Protein 8Z2M (pdb70)

Nearest PDB structures (foldseek):
  8z2m-assembly1_A-2  TM=1.003E+00  e=7.728E-50  Pseudomonas phage PaMx11
  5v7s-assembly1_C  TM=2.706E-01  e=3.318E+00  Influenza A virus (A/Wilson-Smith/1933(H1N1))
  7eiv-assembly1_C  TM=1.629E-01  e=1.489E+00  Escherichia coli K-12

Secondary structure (DSSP, 8-state):
-PPPPHHHHHHHHHHHTTTSHHHHHHHHH---HHHHHHHHHHHHHH--HHHHHHHHTS-HHHHHHHHHHHHH--SPPTTSS-----GGGTT--HHHHHHHHHHHHHHHTT-TTHHHHHHHBTBEEHHHHHHHHHTSTT--HHHHHHHHHHHHHTT---EE--HHHHHTSHHHHHHHHHHHHH-TTSPPPB-TTSPBPPS-GGG--HHHHHHHHHHHHHHHTTSBPTTTT-SB--HHHHHHHHHHHHHHHTT---TTHHHHHHHHHHHHHHTT-HHHHHHHHHS----

Sequence (287 aa):
YEKLSIEEFGAHLLGTVDLDPIYLALRRMELPEAQLNRWLLAYWCLYNGGEASYLSEFEGREFFEMLNHAAENVREAPIGGRWPRGAERRHWRGAQATSSVEYLIDRYDDRPEDMAAYCAGQGGTFLEVTKRVQEHRLFGPWIGFKVADMVDRVLGKPVSFDNAAVFMFKDPYKAACIQYEVNPNIPDHVLADGSVAPRNRELVTPETVHHVAQHLIEHFKGFQAPPLGDRPVNIQEVETILCKWKSHQNGHYPLFKDIVEIREAALPWAKVSKTAQAFFEAMPEVT

Solvent-accessible surface area: 12922 Å² total; per-residue (Å²): 112,142,101,25,56,1,28,104,0,0,38,39,0,12,65,36,22,0,6,15,1,8,6,12,0,6,95,131,28,152,30,91,133,40,25,26,8,18,0,0,0,0,9,0,0,0,38,15,6,0,0,0,0,29,0,0,66,49,116,17,132,93,0,0,95,28,0,54,44,0,0,42,24,129,150,120,4,46,55,34,41,177,7,44,45,18,91,106,5,57,102,0,156,32,78,106,0,34,49,0,0,107,59,0,46,131,82,21,71,78,122,0,28,45,0,0,41,81,0,1,22,153,6,29,59,15,139,85,0,8,120,42,0,70,49,3,126,42,6,26,58,162,8,0,22,33,0,0,9,0,0,14,12,8,38,48,64,103,7,72,25,88,22,62,10,0,14,113,19,126,62,4,55,95,0,0,5,2,2,0,54,66,8,122,91,1,74,86,31,93,48,119,91,58,53,75,6,65,87,58,77,151,106,12,57,68,104,0,0,64,40,0,0,106,47,0,27,137,77,0,84,80,74,98,0,10,13,110,31,95,49,59,0,35,7,7,5,0,26,17,0,0,22,27,12,32,34,0,47,79,37,119,12,56,68,26,64,35,0,69,93,28,54,125,47,1,98,63,0,14,188,56,9,169,4,0,74,38,0,38,127,11,2,11,111,76,157

B-factor: mean 29.21, std 7.78, range [14.66, 63.75]

Radius of gyration: 19.62 Å; Cα contacts (8 Å, |Δi|>4): 449; chains: 1; bounding box: 48×40×54 Å

Foldseek 3Di:
DDQDDLLVLLVLCFVLVLLPLLQQLLVVLPDPLQLSLQLVVLCLQAVANLLSLFLSPQFFVRSLVVQLCLQAQPDADPLGHTNHGDPVNPVSHDPQVNVLSVQQCVVQPGRSSVLLCQLLPQAEELVSNLVSQVVGRPRDLVSSLVSSLCSCSRVPRDYDDDPVSLCVDPQLVLLLLQCQLPPPVQDFDQDPVSDTQYNHSVRDDVVSSVSSQVVVLVSQQVFQGDDVRPHGDHSSSVSSSSNLSVCSVVVRHDRSRSLVVSLVSLVSSLVVHVSSVSSNVSGRDDD

InterPro domains:
  IPR040741 Amino acid:DNA transferase [PF18724] (25-255)

Organism: Pseudomonas phage PaMx11 (NCBI:txid1175657)

Structure (mmCIF, N/CA/C/O backbone):
data_8Z2M
#
_entry.id   8Z2M
#
_cell.length_a   77.126
_cell.length_b   77.126
_cell.length_c   86.385
_cell.angle_alpha   90.000
_cell.angle_beta   90.000
_cell.angle_gamma   120.000
#
_symmetry.space_group_name_H-M   'P 64'
#
loop_
_entity.id
_entity.type
_entity.pdbx_description
1 polymer Glycinyltransferase
2 non-polymer 'SULFATE ION'
3 water water
#
loop_
_atom_site.group_PDB
_atom_site.id
_atom_site.type_symbol
_atom_site.label_atom_id
_atom_site.label_alt_id
_atom_site.label_comp_id
_atom_site.label_asym_id
_atom_site.label_entity_id
_atom_site.label_seq_id
_atom_site.pdbx_PDB_ins_code
_atom_site.Cartn_x
_atom_site.Cartn_y
_atom_site.Cartn_z
_atom_site.occupancy
_atom_site.B_iso_or_equiv
_atom_site.auth_seq_id
_atom_site.auth_comp_id
_atom_site.auth_asym_id
_atom_site.auth_atom_id
_atom_site.pdbx_PDB_model_num
ATOM 1 N N . TYR A 1 5 ? 3.63648 -3.09849 6.35804 1.000 35.88697 5 TYR A N 1
ATOM 2 C CA . TYR A 1 5 ? 2.88639 -2.62638 7.51861 1.000 31.11937 5 TYR A CA 1
ATOM 3 C C . TYR A 1 5 ? 3.45556 -3.23661 8.80838 1.000 32.26822 5 TYR A C 1
ATOM 4 O O . TYR A 1 5 ? 4.10606 -4.27766 8.78132 1.000 30.49075 5 TYR A O 1
ATOM 13 N N . GLU A 1 6 ? 3.21122 -2.56775 9.93240 1.000 31.89626 6 GLU A N 1
ATOM 14 C CA . GLU A 1 6 ? 3.69461 -3.03986 11.22544 1.000 34.27462 6 GLU A CA 1
ATOM 15 C C . GLU A 1 6 ? 2.91939 -4.28097 11.66183 1.000 30.74479 6 GLU A C 1
ATOM 16 O O . GLU A 1 6 ? 1.68529 -4.30465 11.61448 1.000 27.81269 6 GLU A O 1
ATOM 22 N N . LYS A 1 7 ? 3.64165 -5.30745 12.09762 1.000 32.48627 7 LYS A N 1
ATOM 23 C CA . LYS A 1 7 ? 3.01092 -6.52538 12.59163 1.000 33.56752 7 LYS A CA 1
ATOM 24 C C . LYS A 1 7 ? 2.63293 -6.33502 14.05702 1.000 31.32432 7 LYS A C 1
ATOM 25 O O . LYS A 1 7 ? 3.49837 -6.04487 14.89086 1.000 33.05030 7 LYS A O 1
ATOM 31 N N . LEU A 1 8 ? 1.35194 -6.51430 14.36800 1.000 27.04682 8 LEU A N 1
ATOM 32 C CA . LEU A 1 8 ? 0.81664 -6.31949 15.70755 1.000 26.09152 8 LEU A CA 1
ATOM 33 C C . LEU A 1 8 ? 0.74167 -7.63933 16.46857 1.000 24.54153 8 LEU A C 1
ATOM 34 O O . LEU A 1 8 ? 0.63468 -8.72038 15.88234 1.000 24.46242 8 LEU A O 1
ATOM 39 N N . SER A 1 9 ? 0.76290 -7.53452 17.79555 1.000 25.28578 9 SER A N 1
ATOM 40 C CA . SER A 1 9 ? 0.43549 -8.68420 18.62570 1.000 24.61437 9 SER A CA 1
ATOM 41 C C . SER A 1 9 ? -0.98434 -9.14765 18.32513 1.000 22.42743 9 SER A C 1
ATOM 42 O O . SER A 1 9 ? -1.81564 -8.39381 17.80841 1.000 23.49026 9 SER A O 1
ATOM 45 N N . ILE A 1 10 ? -1.26919 -10.40051 18.68067 1.000 22.55018 10 ILE A N 1
ATOM 46 C CA . ILE A 1 10 ? -2.61294 -10.92119 18.47792 1.000 16.84119 10 ILE A CA 1
ATOM 47 C C . ILE A 1 10 ? -3.60745 -10.18257 19.36195 1.000 21.39547 10 ILE A C 1
ATOM 48 O O . ILE A 1 10 ? -4.76414 -9.96645 18.96361 1.000 17.73749 10 ILE A O 1
ATOM 53 N N . GLU A 1 11 ? -3.16360 -9.73074 20.54255 1.000 20.52915 11 GLU A N 1
ATOM 54 C CA . GLU A 1 11 ? -4.03097 -8.96618 21.43019 1.000 21.99453 11 GLU A CA 1
ATOM 55 C C . GLU A 1 11 ? -4.44722 -7.64672 20.78957 1.000 26.84927 11 GLU A C 1
ATOM 56 O O . GLU A 1 11 ? -5.62312 -7.26257 20.83666 1.000 28.72589 11 GLU A O 1
ATOM 62 N N . GLU A 1 12 ? -3.49383 -6.92935 20.19506 1.000 24.86207 12 GLU A N 1
ATOM 63 C CA . GLU A 1 12 ? -3.82313 -5.64510 19.58738 1.000 25.57569 12 GLU A CA 1
ATOM 64 C C . GLU A 1 12 ? -4.56080 -5.85045 18.25902 1.000 23.68911 12 GLU A C 1
ATOM 65 O O . GLU A 1 12 ? -5.49637 -5.10805 17.93311 1.000 24.12284 12 GLU A O 1
ATOM 71 N N . PHE A 1 13 ? -4.15553 -6.86423 17.49182 1.000 20.59739 13 PHE A N 1
ATOM 72 C CA . PHE A 1 13 ? -4.80405 -7.16888 16.22284 1.000 20.03746 13 PHE A CA 1
ATOM 73 C C . PHE A 1 13 ? -6.23834 -7.63261 16.44545 1.000 22.25037 13 PHE A C 1
ATOM 74 O O . PHE A 1 13 ? -7.16348 -7.16621 15.77099 1.000 21.45795 13 PHE A O 1
ATOM 82 N N . GLY A 1 14 ? -6.43834 -8.53398 17.40908 1.000 20.70891 14 GLY A N 1
ATOM 83 C CA . GLY A 1 14 ? -7.78113 -8.96866 17.75226 1.000 19.65165 14 GLY A CA 1
ATOM 84 C C . GLY A 1 14 ? -8.66227 -7.82571 18.22836 1.000 21.95726 14 GLY A C 1
ATOM 85 O O . GLY A 1 14 ? -9.84126 -7.74824 17.86799 1.000 21.28345 14 GLY A O 1
ATOM 86 N N . ALA A 1 15 ? -8.09926 -6.90326 19.01931 1.000 21.96547 15 ALA A N 1
ATOM 87 C CA . ALA A 1 15 ? -8.90240 -5.79722 19.51877 1.000 23.22364 15 ALA A CA 1
ATOM 88 C C . ALA A 1 15 ? -9.33500 -4.89511 18.36808 1.000 24.78492 15 ALA A C 1
ATOM 89 O O . ALA A 1 15 ? -10.44510 -4.34715 18.37359 1.000 23.47141 15 ALA A O 1
ATOM 91 N N . HIS A 1 16 ? -8.48838 -4.77683 17.34333 1.000 25.81803 16 HIS A N 1
ATOM 92 C CA . HIS A 1 16 ? -8.86077 -4.00762 16.16204 1.000 25.54656 16 HIS A CA 1
ATOM 93 C C . HIS A 1 16 ? -9.94883 -4.71488 15.35238 1.000 25.78917 16 HIS A C 1
ATOM 94 O O . HIS A 1 16 ? -10.94333 -4.09149 14.96450 1.000 25.39031 16 HIS A O 1
ATOM 101 N N . LEU A 1 17 ? -9.77358 -6.01293 15.06842 1.000 22.76307 17 LEU A N 1
ATOM 102 C CA . LEU A 1 17 ? -10.83357 -6.75523 14.38580 1.000 23.39629 17 LEU A CA 1
ATOM 103 C C . LEU A 1 17 ? -12.17157 -6.59021 15.09635 1.000 25.01544 17 LEU A C 1
ATOM 104 O O . LEU A 1 17 ? -13.20578 -6.37137 14.44901 1.000 24.44735 17 LEU A O 1
ATOM 109 N N . LEU A 1 18 ? -12.16969 -6.68401 16.43242 1.000 22.13366 18 LEU A N 1
ATOM 110 C CA . LEU A 1 18 ? -13.42658 -6.68643 17.16596 1.000 22.66661 18 LEU A CA 1
ATOM 111 C C . LEU A 1 18 ? -14.05801 -5.30253 17.17666 1.000 23.42823 18 LEU A C 1
ATOM 112 O O . LEU A 1 18 ? -15.26847 -5.17380 16.97282 1.000 28.15909 18 LEU A O 1
ATOM 117 N N . GLY A 1 19 ? -13.25766 -4.25632 17.39901 1.000 24.69734 19 GLY A N 1
ATOM 118 C CA . GLY A 1 19 ? -13.81654 -2.91943 17.52715 1.000 26.35379 19 GLY A CA 1
ATOM 119 C C . GLY A 1 19 ? -14.30072 -2.32738 16.21665 1.000 29.72679 19 GLY A C 1
ATOM 120 O O . GLY A 1 19 ? -15.24836 -1.53235 16.20308 1.000 28.88082 19 GLY A O 1
ATOM 121 N N . THR A 1 20 ? -13.65520 -2.67904 15.10463 1.000 25.99534 20 THR A N 1
ATOM 122 C CA . THR A 1 20 ? -14.06771 -2.17858 13.79999 1.000 24.49075 20 THR A CA 1
ATOM 123 C C . THR A 1 20 ? -15.05619 -3.10367 13.11257 1.000 28.99683 20 THR A C 1
ATOM 124 O O . THR A 1 20 ? -15.61880 -2.72837 12.07177 1.000 27.87147 20 THR A O 1
ATOM 128 N N . VAL A 1 21 ? -15.27176 -4.29148 13.67907 1.000 24.48368 21 VAL A N 1
ATOM 129 C CA . VAL A 1 21 ? -16.07987 -5.34935 13.09565 1.000 22.99400 21 VAL A CA 1
ATOM 130 C C . VAL A 1 21 ? -15.45131 -5.75997 11.76246 1.000 25.17001 21 VAL A C 1
ATOM 131 O O . VAL A 1 21 ? -16.11115 -6.34982 10.90288 1.000 25.03723 21 VAL A O 1
ATOM 135 N N . ASP A 1 22 ? -14.14617 -5.50497 11.59460 1.000 22.52320 22 ASP A N 1
ATOM 136 C CA . ASP A 1 22 ? -13.41527 -6.16122 10.50971 1.000 19.78896 22 ASP A CA 1
ATOM 137 C C . ASP A 1 22 ? -13.33440 -7.67249 10.69888 1.000 21.23861 22 ASP A C 1
ATOM 138 O O . ASP A 1 22 ? -12.96663 -8.38883 9.75800 1.000 20.41093 22 ASP A O 1
ATOM 143 N N . LEU A 1 23 ? -13.67845 -8.16729 11.88651 1.000 19.29412 23 LEU A N 1
ATOM 144 C CA . LEU A 1 23 ? -13.61599 -9.59784 12.17128 1.000 21.53952 23 LEU A CA 1
ATOM 145 C C . LEU A 1 23 ? -14.45757 -10.39978 11.18740 1.000 22.20448 23 LEU A C 1
ATOM 146 O O . LEU A 1 23 ? -14.00965 -11.42202 10.65493 1.000 21.73561 23 LEU A O 1
ATOM 151 N N . ASP A 1 24 ? -15.69695 -9.96909 10.96203 1.000 22.92281 24 ASP A N 1
ATOM 152 C CA . ASP A 1 24 ? -16.61705 -10.62138 10.03299 1.000 21.92043 24 ASP A CA 1
ATOM 153 C C . ASP A 1 24 ? -17.66594 -9.59144 9.65092 1.000 21.60236 24 ASP A C 1
ATOM 154 O O . ASP A 1 24 ? -18.81321 -9.65838 10.10877 1.000 22.10914 24 ASP A O 1
ATOM 159 N N . PRO A 1 25 ? -17.29064 -8.61007 8.83143 1.000 24.05584 25 PRO A N 1
ATOM 160 C CA . PRO A 1 25 ? -18.19264 -7.47580 8.56857 1.000 20.94374 25 PRO A CA 1
ATOM 161 C C . PRO A 1 25 ? -19.48374 -7.87047 7.87193 1.000 22.91824 25 PRO A C 1
ATOM 162 O O . PRO A 1 25 ? -20.50844 -7.19764 8.06074 1.000 22.74998 25 PRO A O 1
ATOM 166 N N . ILE A 1 26 ? -19.46642 -8.93988 7.07100 1.000 20.33444 26 ILE A N 1
ATOM 167 C CA . ILE A 1 26 ? -20.68207 -9.40228 6.39905 1.000 24.80038 26 ILE A CA 1
ATOM 168 C C . ILE A 1 26 ? -21.80493 -9.63774 7.40274 1.000 22.80291 26 ILE A C 1
ATOM 169 O O . ILE A 1 26 ? -22.97470 -9.36546 7.11785 1.000 22.67434 26 ILE A O 1
ATOM 174 N N . TYR A 1 27 ? -21.47702 -10.17249 8.58586 1.000 20.63890 27 TYR A N 1
ATOM 175 C CA . TYR A 1 27 ? -22.53862 -10.49900 9.53819 1.000 21.05254 27 TYR A CA 1
ATOM 176 C C . TYR A 1 27 ? -23.24593 -9.23285 10.00583 1.000 24.88182 27 TYR A C 1
ATOM 177 O O . TYR A 1 27 ? -24.46825 -9.22824 10.21279 1.000 21.95942 27 TYR A O 1
ATOM 186 N N . LEU A 1 28 ? -22.49360 -8.14638 10.19033 1.000 21.83359 28 LEU A N 1
ATOM 187 C CA . LEU A 1 28 ? -23.13101 -6.90118 10.60413 1.000 23.38804 28 LEU A CA 1
ATOM 188 C C . LEU A 1 28 ? -23.92699 -6.30498 9.45285 1.000 24.24644 28 LEU A C 1
ATOM 189 O O . LEU A 1 28 ? -25.03755 -5.80705 9.65290 1.000 22.33811 28 LEU A O 1
ATOM 194 N N . ALA A 1 29 ? -23.38269 -6.38000 8.23489 1.000 22.83501 29 ALA A N 1
ATOM 195 C CA . ALA A 1 29 ? -24.11094 -5.92229 7.05780 1.000 23.03283 29 ALA A CA 1
ATOM 196 C C . ALA A 1 29 ? -25.47850 -6.59832 6.95817 1.000 23.71441 29 ALA A C 1
ATOM 197 O O . ALA A 1 29 ? -26.50616 -5.92931 6.80114 1.000 24.05089 29 ALA A O 1
ATOM 199 N N . LEU A 1 30 ? -25.50830 -7.92919 7.07805 1.000 20.83445 30 LEU A N 1
ATOM 200 C CA . LEU A 1 30 ? -26.76881 -8.65182 6.95477 1.000 24.67767 30 LEU A CA 1
ATOM 201 C C . LEU A 1 30 ? -27.73190 -8.29098 8.07886 1.000 28.15495 30 LEU A C 1
ATOM 202 O O . LEU A 1 30 ? -28.92827 -8.08881 7.83305 1.000 27.64343 30 LEU A O 1
ATOM 207 N N . ARG A 1 31 ? -27.23723 -8.21539 9.32346 1.000 25.85365 31 ARG A N 1
ATOM 208 C CA . ARG A 1 31 ? -28.11050 -7.80872 10.42118 1.000 29.70951 31 ARG A CA 1
ATOM 209 C C . ARG A 1 31 ? -28.71419 -6.43817 10.14889 1.000 30.77269 31 ARG A C 1
ATOM 210 O O . ARG A 1 31 ? -29.89738 -6.21028 10.42790 1.000 30.92054 31 ARG A O 1
ATOM 218 N N . ARG A 1 32 ? -27.92259 -5.51543 9.58362 1.000 24.65753 32 ARG A N 1
ATOM 219 C CA . ARG A 1 32 ? -28.44184 -4.17440 9.32399 1.000 27.33548 32 ARG A CA 1
ATOM 220 C C . ARG A 1 32 ? -29.50671 -4.19009 8.24202 1.000 27.29448 32 ARG A C 1
ATOM 221 O O . ARG A 1 32 ? -30.46365 -3.41393 8.30973 1.000 29.35030 32 ARG A O 1
ATOM 229 N N . MET A 1 33 ? -29.36523 -5.07133 7.25026 1.000 26.79893 33 MET A N 1
ATOM 230 C CA . MET A 1 33 ? -30.28853 -5.06000 6.12491 1.000 30.51329 33 MET A CA 1
ATOM 231 C C . MET A 1 33 ? -31.68893 -5.49225 6.53585 1.000 32.22663 33 MET A C 1
ATOM 232 O O . MET A 1 33 ? -32.67031 -5.04512 5.93234 1.000 34.46897 33 MET A O 1
ATOM 237 N N . GLU A 1 34 ? -31.80588 -6.33606 7.56153 1.000 31.38023 34 GLU A N 1
ATOM 238 C CA . GLU A 1 34 ? -33.09610 -6.86746 7.99137 1.000 28.96971 34 GLU A CA 1
ATOM 239 C C . GLU A 1 34 ? -33.89499 -7.38122 6.79234 1.000 29.67900 34 GLU A C 1
ATOM 240 O O . GLU A 1 34 ? -34.99620 -6.93096 6.50589 1.000 30.53713 34 GLU A O 1
ATOM 246 N N . LEU A 1 35 ? -33.30323 -8.31269 6.06309 1.000 28.69667 35 LEU A N 1
ATOM 247 C CA . LEU A 1 35 ? -33.98649 -8.85356 4.90408 1.000 31.89700 35 LEU A CA 1
ATOM 248 C C . LEU A 1 35 ? -35.17864 -9.71404 5.34173 1.000 30.25440 35 LEU A C 1
ATOM 249 O O . LEU A 1 35 ? -35.16613 -10.30042 6.42313 1.000 32.63000 35 LEU A O 1
ATOM 254 N N . PRO A 1 36 ? -36.23004 -9.79576 4.52818 1.000 30.80627 36 PRO A N 1
ATOM 255 C CA . PRO A 1 36 ? -37.29369 -10.76523 4.82104 1.000 34.16273 36 PRO A CA 1
ATOM 256 C C . PRO A 1 36 ? -36.74406 -12.18942 4.81027 1.000 31.77833 36 PRO A C 1
ATOM 257 O O . PRO A 1 36 ? -35.79444 -12.50459 4.09044 1.000 27.85745 36 PRO A O 1
ATOM 261 N N . GLU A 1 37 ? -37.38550 -13.06176 5.59998 1.000 30.69896 37 GLU A N 1
ATOM 262 C CA . GLU A 1 37 ? -36.83151 -14.38957 5.87123 1.000 32.16213 37 GLU A CA 1
ATOM 263 C C . GLU A 1 37 ? -36.48358 -15.15292 4.59374 1.000 31.59228 37 GLU A C 1
ATOM 264 O O . GLU A 1 37 ? -35.36523 -15.66103 4.45128 1.000 31.68748 37 GLU A O 1
ATOM 270 N N . ALA A 1 38 ? -37.42708 -15.25333 3.65212 1.000 31.27782 38 ALA A N 1
ATOM 271 C CA . ALA A 1 38 ? -37.16142 -16.03371 2.44550 1.000 30.03572 38 ALA A CA 1
ATOM 272 C C . ALA A 1 38 ? -36.01058 -15.44196 1.64062 1.000 31.13615 38 ALA A C 1
ATOM 273 O O . ALA A 1 38 ? -35.14220 -16.18167 1.14948 1.000 31.64873 38 ALA A O 1
ATOM 275 N N . GLN A 1 39 ? -35.97347 -14.11266 1.49241 1.000 27.88978 39 GLN A N 1
ATOM 276 C CA . GLN A 1 39 ? -34.86844 -13.51443 0.74042 1.000 27.50557 39 GLN A CA 1
ATOM 277 C C . GLN A 1 39 ? -33.53833 -13.70259 1.46198 1.000 26.15157 39 GLN A C 1
ATOM 278 O O . GLN A 1 39 ? -32.50377 -13.94693 0.82563 1.000 25.52069 39 GLN A O 1
ATOM 284 N N . LEU A 1 40 ? -33.53957 -13.55830 2.78782 1.000 28.99049 40 LEU A N 1
ATOM 285 C CA . LEU A 1 40 ? -32.31645 -13.79165 3.55131 1.000 28.52747 40 LEU A CA 1
ATOM 286 C C . LEU A 1 40 ? -31.80011 -15.21036 3.32855 1.000 26.45483 40 LEU A C 1
ATOM 287 O O . LEU A 1 40 ? -30.60358 -15.41535 3.10178 1.000 26.28927 40 LEU A O 1
ATOM 292 N N . ASN A 1 41 ? -32.69794 -16.20074 3.36847 1.000 29.68386 41 ASN A N 1
ATOM 293 C CA . ASN A 1 41 ? -32.29838 -17.58684 3.12764 1.000 29.45773 41 ASN A CA 1
ATOM 294 C C . ASN A 1 41 ? -31.74710 -17.78075 1.71301 1.000 28.03080 41 ASN A C 1
ATOM 295 O O . ASN A 1 41 ? -30.76935 -18.51380 1.51753 1.000 25.52465 41 ASN A O 1
ATOM 300 N N . ARG A 1 42 ? -32.33803 -17.11144 0.71501 1.000 25.54103 42 ARG A N 1
ATOM 301 C CA . ARG A 1 42 ? -31.78500 -17.17904 -0.63844 1.000 27.30714 42 ARG A CA 1
ATOM 302 C C . ARG A 1 42 ? -30.42881 -16.47634 -0.72151 1.000 24.78533 42 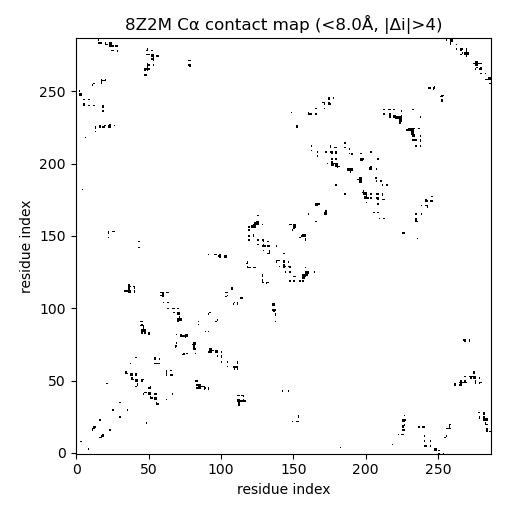ARG A C 1
ATOM 303 O O . ARG A 1 42 ? -29.50596 -16.97087 -1.38497 1.000 26.16861 42 ARG A O 1
ATOM 311 N N . TRP A 1 43 ? -30.29380 -15.31919 -0.06945 1.000 24.80064 43 TRP A N 1
ATOM 312 C CA . TRP A 1 43 ? -29.00658 -14.62822 -0.02376 1.000 23.06260 43 TRP A CA 1
ATOM 313 C C . TRP A 1 43 ? -27.92486 -15.55460 0.51724 1.000 25.28377 43 TRP A C 1
ATOM 314 O O . TRP A 1 43 ? -26.86372 -15.72865 -0.09827 1.000 21.90832 43 TRP A O 1
ATOM 325 N N . LEU A 1 44 ? -28.20481 -16.18103 1.66238 1.000 21.04497 44 LEU A N 1
ATOM 326 C CA . LEU A 1 44 ? -27.25183 -17.06317 2.32471 1.000 21.27000 44 LEU A CA 1
ATOM 327 C C . LEU A 1 44 ? -26.86881 -18.26217 1.44334 1.000 22.24049 44 LEU A C 1
ATOM 328 O O . LEU A 1 44 ? -25.68751 -18.60557 1.32584 1.000 20.05217 44 LEU A O 1
ATOM 333 N N . LEU A 1 45 ? -27.84954 -18.90563 0.80440 1.000 23.66629 45 LEU A N 1
ATOM 334 C CA . LEU A 1 45 ? -27.52999 -20.00438 -0.10697 1.000 22.55735 45 LEU A CA 1
ATOM 335 C C . LEU A 1 45 ? -26.60152 -19.53775 -1.22594 1.000 23.44985 45 LEU A C 1
ATOM 336 O O . LEU A 1 45 ? -25.55717 -20.15526 -1.48258 1.000 21.56112 45 LEU A O 1
ATOM 341 N N . ALA A 1 46 ? -26.95966 -18.43666 -1.89455 1.000 23.28949 46 ALA A N 1
ATOM 342 C CA . ALA A 1 46 ? -26.08426 -17.87293 -2.92181 1.000 24.54726 46 ALA A CA 1
ATOM 343 C C . ALA A 1 46 ? -24.69789 -17.57093 -2.36383 1.000 23.39543 46 ALA A C 1
ATOM 344 O O . ALA A 1 46 ? -23.68450 -17.86507 -3.00636 1.000 21.63054 46 ALA A O 1
ATOM 346 N N . TYR A 1 47 ? -24.63273 -16.99318 -1.16212 1.000 22.76920 47 TYR A N 1
ATOM 347 C CA . TYR A 1 47 ? -23.33882 -16.62790 -0.59465 1.000 20.53371 47 TYR A CA 1
ATOM 348 C C . TYR A 1 47 ? -22.53148 -17.86264 -0.23397 1.000 22.65752 47 TYR A C 1
ATOM 349 O O . TYR A 1 47 ? -21.31613 -17.90383 -0.44879 1.000 21.23258 47 TYR A O 1
ATOM 358 N N . TRP A 1 48 ? -23.19398 -18.88941 0.29761 1.000 21.21893 48 TRP A N 1
ATOM 359 C CA . TRP A 1 48 ? -22.50057 -20.12932 0.58309 1.000 21.64236 48 TRP A CA 1
ATOM 360 C C . TRP A 1 48 ? -22.02705 -20.83482 -0.68053 1.000 22.11835 48 TRP A C 1
ATOM 361 O O . TRP A 1 48 ? -21.09746 -21.64153 -0.59836 1.000 22.77674 48 TRP A O 1
ATOM 372 N N . CYS A 1 49 ? -22.63553 -20.56953 -1.84718 1.000 22.02089 49 CYS A N 1
ATOM 373 C CA . CYS A 1 49 ? -22.09954 -21.16796 -3.07250 1.000 24.08714 49 CYS A CA 1
ATOM 374 C C . CYS A 1 49 ? -20.89576 -20.39429 -3.60395 1.000 22.97027 49 CYS A C 1
ATOM 375 O O . CYS A 1 49 ? -19.87003 -20.98741 -3.95739 1.000 22.26108 49 CYS A O 1
ATOM 378 N N . LEU A 1 50 ? -21.02907 -19.07592 -3.71573 1.000 21.23380 50 LEU A N 1
ATOM 379 C CA . LEU A 1 50 ? -20.07447 -18.25381 -4.44455 1.000 22.73021 50 LEU A CA 1
ATOM 380 C C . LEU A 1 50 ? -19.19123 -17.39970 -3.55353 1.000 20.58298 50 LEU A C 1
ATOM 381 O O . LEU A 1 50 ? -18.14303 -16.93658 -4.01763 1.000 21.54679 50 LEU A O 1
ATOM 386 N N . TYR A 1 51 ? -19.59530 -17.15950 -2.30986 1.000 20.44216 51 TYR A N 1
ATOM 387 C CA . TYR A 1 51 ? -18.77502 -16.42111 -1.35247 1.000 20.92827 51 TYR A CA 1
ATOM 388 C C . TYR A 1 51 ? -18.44189 -15.01349 -1.87083 1.000 21.13518 51 TYR A C 1
ATOM 389 O O . TYR A 1 51 ? -17.30869 -14.53964 -1.79549 1.000 20.09462 51 TYR A O 1
ATOM 398 N N . ASN A 1 52 ? -19.45781 -14.34177 -2.39760 1.000 18.48115 52 ASN A N 1
ATOM 399 C CA . ASN A 1 52 ? -19.34606 -12.95673 -2.84555 1.000 20.97200 52 ASN A CA 1
ATOM 400 C C . ASN A 1 52 ? -20.66286 -12.28276 -2.47783 1.000 22.13956 52 ASN A C 1
ATOM 401 O O . ASN A 1 52 ? -21.71486 -12.64759 -3.01807 1.000 21.12898 52 ASN A O 1
ATOM 406 N N . GLY A 1 53 ? -20.60353 -11.30323 -1.56580 1.000 19.97984 53 GLY A N 1
ATOM 407 C CA . GLY A 1 53 ? -21.82302 -10.77093 -0.97181 1.000 21.58027 53 GLY A CA 1
ATOM 408 C C . GLY A 1 53 ? -22.64751 -9.89185 -1.90592 1.000 21.12234 53 GLY A C 1
ATOM 409 O O . GLY A 1 53 ? -23.87968 -9.88803 -1.83818 1.000 22.95066 53 GLY A O 1
ATOM 410 N N . GLY A 1 54 ? -21.98950 -9.09516 -2.74854 1.000 21.78820 54 GLY A N 1
ATOM 411 C CA . GLY A 1 54 ? -22.73551 -8.31914 -3.73118 1.000 21.52854 54 GLY A CA 1
ATOM 412 C C . GLY A 1 54 ? -23.39873 -9.21079 -4.76264 1.000 23.31558 54 GLY A C 1
ATOM 413 O O . GLY A 1 54 ? -24.53495 -8.96059 -5.18107 1.000 22.05901 54 GLY A O 1
ATOM 414 N N . GLU A 1 55 ? -22.69808 -10.26705 -5.18308 1.000 22.28429 55 GLU A N 1
ATOM 415 C CA . GLU A 1 55 ? -23.28744 -11.24880 -6.08725 1.000 24.30487 55 GLU A CA 1
ATOM 416 C C . GLU A 1 55 ? -24.45563 -11.95971 -5.42016 1.000 24.48112 55 GLU A C 1
ATOM 417 O O . GLU A 1 55 ? -25.52563 -12.12470 -6.02163 1.000 22.56769 55 GLU A O 1
ATOM 423 N N . ALA A 1 56 ? -24.26558 -12.38940 -4.16489 1.000 23.06992 56 ALA A N 1
ATOM 424 C CA . ALA A 1 56 ? -25.36043 -12.99648 -3.41873 1.00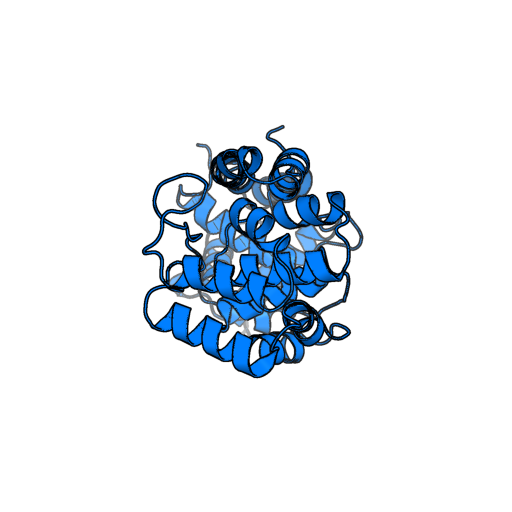0 22.28940 56 ALA A CA 1
ATOM 425 C C . ALA A 1 56 ? -26.56384 -12.06113 -3.34243 1.000 24.25483 56 ALA A C 1
ATOM 426 O O . ALA A 1 56 ? -27.71441 -12.50065 -3.47180 1.000 25.40144 56 ALA A O 1
ATOM 428 N N . SER A 1 57 ? -26.32063 -10.76691 -3.13365 1.000 24.90293 57 SER A N 1
ATOM 429 C CA . SER A 1 57 ? -27.42626 -9.81678 -3.03609 1.000 25.90266 57 SER A CA 1
ATOM 430 C C . SER A 1 57 ? -28.24993 -9.80028 -4.32033 1.000 27.65684 57 SER A C 1
ATOM 431 O O . SER A 1 57 ? -29.47983 -9.96294 -4.28847 1.000 28.4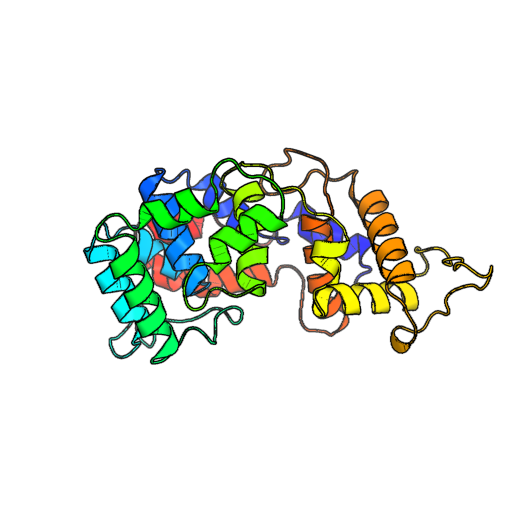2096 57 SER A O 1
ATOM 434 N N . TYR A 1 58 ? -27.57886 -9.61077 -5.46391 1.000 28.96294 58 TYR A N 1
ATOM 435 C CA . TYR A 1 58 ? -28.24234 -9.67507 -6.76503 1.000 29.42716 58 TYR A CA 1
ATOM 436 C C . TYR A 1 58 ? -29.06437 -10.95372 -6.90097 1.000 30.01385 58 TYR A C 1
ATOM 437 O O . TYR A 1 58 ? -30.25222 -10.90911 -7.23894 1.000 30.96478 58 TYR A O 1
ATOM 446 N N . LEU A 1 59 ? -28.45115 -12.10700 -6.61858 1.000 25.61526 59 LEU A N 1
ATOM 447 C CA . LEU A 1 59 ? -29.16114 -13.37085 -6.79795 1.000 27.36632 59 LEU A CA 1
ATOM 448 C C . LEU A 1 59 ? -30.33861 -13.50839 -5.83858 1.000 29.16041 59 LEU A C 1
ATOM 449 O O . LEU A 1 59 ? -31.35671 -14.10803 -6.20291 1.000 30.34068 59 LEU A O 1
ATOM 454 N N . SER A 1 60 ? -30.24449 -12.92978 -4.63284 1.000 27.55184 60 SER A N 1
ATOM 455 C CA . SER A 1 60 ? -31.27721 -13.13331 -3.61951 1.000 26.72338 60 SER A CA 1
ATOM 456 C C . SER A 1 60 ? -32.65021 -12.59521 -4.02372 1.000 28.19197 60 SER A C 1
ATOM 457 O O . SER A 1 60 ? -33.65536 -13.02069 -3.44595 1.000 30.66432 60 SER A O 1
ATOM 460 N N . GLU A 1 61 ? -32.72134 -11.66530 -4.97933 1.000 29.63846 61 GLU A N 1
ATOM 461 C CA . GLU A 1 61 ? -33.99405 -11.07479 -5.38712 1.000 30.56818 61 GLU A CA 1
ATOM 462 C C . GLU A 1 61 ? -34.77558 -11.93719 -6.37342 1.000 35.10922 61 GLU A C 1
ATOM 463 O O . GLU A 1 61 ? -35.97259 -11.69394 -6.57747 1.000 39.15574 61 GLU A O 1
ATOM 469 N N . PHE A 1 62 ? -34.13167 -12.90783 -7.01047 1.000 31.93007 62 PHE A N 1
ATOM 470 C CA . PHE A 1 62 ? -34.84501 -13.88466 -7.81191 1.000 33.32633 62 PHE A CA 1
ATOM 471 C C . PHE A 1 62 ? -35.50291 -14.91252 -6.89640 1.000 34.47325 62 PHE A C 1
ATOM 472 O O . PHE A 1 62 ? -34.97260 -15.25797 -5.83805 1.000 28.91279 62 PHE A O 1
ATOM 480 N N . GLU A 1 63 ? -36.67162 -15.39901 -7.30253 1.000 38.72625 63 GLU A N 1
ATOM 481 C CA . GLU A 1 63 ? -37.48953 -16.25546 -6.45215 1.000 37.86535 63 GLU A CA 1
ATOM 482 C C . GLU A 1 63 ? -37.78616 -17.58702 -7.12837 1.000 39.28708 63 GLU A C 1
ATOM 483 O O . GLU A 1 63 ? -37.83129 -17.68399 -8.35773 1.000 41.37393 63 GLU A O 1
ATOM 489 N N . GLY A 1 64 ? -37.98547 -18.61669 -6.30385 1.000 39.21596 64 GLY A N 1
ATOM 490 C CA . GLY A 1 64 ? -38.50024 -19.88208 -6.80368 1.000 37.44308 64 GLY A CA 1
ATOM 491 C C . GLY A 1 64 ? -37.51207 -20.58232 -7.71473 1.000 41.03251 64 GLY A C 1
ATOM 492 O O . GLY A 1 64 ? -36.29734 -20.56778 -7.48622 1.000 37.95047 64 GLY A O 1
ATOM 493 N N . ARG A 1 65 ? -38.04627 -21.22315 -8.76030 1.000 37.40363 65 ARG A N 1
ATOM 494 C CA . ARG A 1 65 ? -37.19552 -21.86276 -9.76054 1.000 41.67361 65 ARG A CA 1
ATOM 495 C C . ARG A 1 65 ? -36.33216 -20.83961 -10.48567 1.000 38.46819 65 ARG A C 1
ATOM 496 O O . ARG A 1 65 ? -35.24449 -21.17268 -10.97160 1.000 37.99539 65 ARG A O 1
ATOM 504 N N . GLU A 1 66 ? -36.79775 -19.59389 -10.56411 1.000 35.77051 66 GLU A N 1
ATOM 505 C CA . GLU A 1 66 ? -36.00571 -18.55342 -11.20282 1.000 38.51664 66 GLU A CA 1
ATOM 506 C C . GLU A 1 66 ? -34.70859 -18.29962 -10.44275 1.000 37.28325 66 GLU A C 1
ATOM 507 O O . GLU A 1 66 ? -33.66118 -18.05844 -11.05581 1.000 35.02205 66 GLU A O 1
ATOM 513 N N . PHE A 1 67 ? -34.75469 -18.34125 -9.10770 1.000 34.50440 67 PHE A N 1
ATOM 514 C CA . PHE A 1 67 ? -33.51429 -18.23995 -8.34712 1.000 34.10533 67 PHE A CA 1
ATOM 515 C C . PHE A 1 67 ? -32.52770 -19.30618 -8.79687 1.000 31.64756 67 PHE A C 1
ATOM 516 O O . PHE A 1 67 ? -31.34464 -19.02508 -9.02106 1.000 32.37616 67 PHE A O 1
ATOM 524 N N . PHE A 1 68 ? -33.00462 -20.54485 -8.93696 1.000 31.33638 68 PHE A N 1
ATOM 525 C CA . PHE A 1 68 ? -32.10881 -21.63957 -9.28880 1.000 34.34048 68 PHE A CA 1
ATOM 526 C C . PHE A 1 68 ? -31.62065 -21.53586 -10.73521 1.000 36.20761 68 PHE A C 1
ATOM 527 O O . PHE A 1 68 ? -30.49316 -21.95100 -11.02948 1.000 34.87558 68 PHE A O 1
ATOM 535 N N . GLU A 1 69 ? -32.43461 -20.98067 -11.64514 1.000 36.73218 69 GLU A N 1
ATOM 536 C CA . GLU A 1 69 ? -31.94600 -20.68594 -12.99407 1.000 37.29809 69 GLU A CA 1
ATOM 537 C C . GLU A 1 69 ? -30.77641 -19.69962 -12.95663 1.000 35.95538 69 GLU A C 1
ATOM 538 O O . GLU A 1 69 ? -29.73726 -19.92917 -13.58864 1.000 36.90639 69 GLU A O 1
ATOM 544 N N . MET A 1 70 ? -30.92744 -18.59056 -12.21831 1.000 33.43437 70 MET A N 1
ATOM 545 C CA . MET A 1 70 ? -29.86704 -17.58372 -12.16881 1.000 31.77355 70 MET A CA 1
ATOM 546 C C . MET A 1 70 ? -28.62156 -18.12588 -11.48011 1.000 32.60433 70 MET A C 1
ATOM 547 O O . MET A 1 70 ? -27.49830 -17.87822 -11.93248 1.000 31.37272 70 MET A O 1
ATOM 552 N N . LEU A 1 71 ? -28.79816 -18.84392 -10.36786 1.000 30.31140 71 LEU A N 1
ATOM 553 C CA . LEU A 1 71 ? -27.66231 -19.50409 -9.73329 1.000 30.61235 71 LEU A CA 1
ATOM 554 C C . LEU A 1 71 ? -26.96192 -20.44022 -10.71034 1.000 31.14991 71 LEU A C 1
ATOM 555 O O . LEU A 1 71 ? -25.72633 -20.54171 -10.71401 1.000 29.44979 71 LEU A O 1
ATOM 560 N N . ASN A 1 72 ? -27.74304 -21.11936 -11.55648 1.000 29.60018 72 ASN A N 1
ATOM 561 C CA . ASN A 1 72 ? -27.18019 -22.01142 -12.56010 1.000 33.39069 72 ASN A CA 1
ATOM 562 C C . ASN A 1 72 ? -26.36789 -21.24990 -13.60388 1.000 34.14980 72 ASN A C 1
ATOM 563 O O . ASN A 1 72 ? -25.36259 -21.77189 -14.10801 1.000 34.94298 72 ASN A O 1
ATOM 568 N N . HIS A 1 73 ? -26.79363 -20.02851 -13.96513 1.000 32.71553 73 HIS A N 1
ATOM 569 C CA . HIS A 1 73 ? -25.95784 -19.19964 -14.83262 1.000 34.80038 73 HIS A CA 1
ATOM 570 C C . HIS A 1 73 ? -24.58921 -18.96039 -14.19115 1.000 30.31971 73 HIS A C 1
ATOM 571 O O . HIS A 1 73 ? -23.55026 -19.07630 -14.85509 1.000 31.90469 73 HIS A O 1
ATOM 578 N N . ALA A 1 74 ? -24.57355 -18.64338 -12.89432 1.000 28.97321 74 ALA A N 1
ATOM 579 C CA . ALA A 1 74 ? -23.30977 -18.41451 -12.19413 1.000 28.32638 74 ALA A CA 1
ATOM 580 C C . ALA A 1 74 ? -22.47875 -19.69074 -12.13051 1.000 29.90406 74 ALA A C 1
ATOM 581 O O . ALA A 1 74 ? -21.25197 -19.65350 -12.30354 1.000 29.41508 74 ALA A O 1
ATOM 583 N N . ALA A 1 75 ? -23.13209 -20.82908 -11.88194 1.000 31.31763 75 ALA A N 1
ATOM 584 C CA . ALA A 1 75 ? -22.42240 -22.10362 -11.86758 1.000 33.46135 75 ALA A CA 1
ATOM 585 C C . AL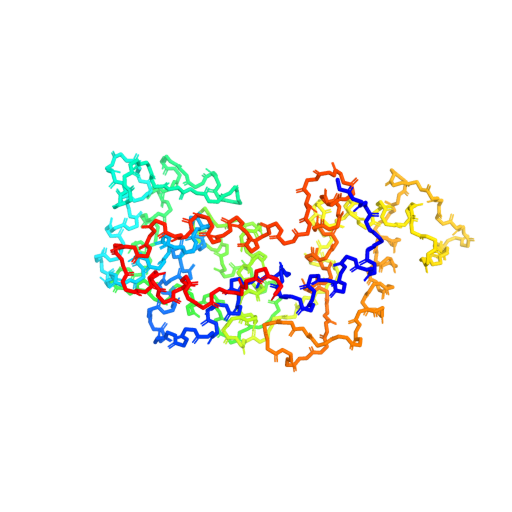A A 1 75 ? -21.72749 -22.35057 -13.19844 1.000 32.13597 75 ALA A C 1
ATOM 586 O O . ALA A 1 75 ? -20.51183 -22.56487 -13.24190 1.000 34.27204 75 ALA A O 1
ATOM 588 N N . GLU A 1 76 ? -22.48436 -22.29668 -14.30314 1.000 34.56163 76 GLU A N 1
ATOM 589 C CA . GLU A 1 76 ? -21.89682 -22.56673 -15.61316 1.000 34.95002 76 GLU A CA 1
ATOM 590 C C . GLU A 1 76 ? -20.83966 -21.52313 -15.97469 1.000 32.87476 76 GLU A C 1
ATOM 591 O O . GLU A 1 76 ? -19.80906 -21.85803 -16.56801 1.000 33.92961 76 GLU A O 1
ATOM 593 N N . ASN A 1 77 ? -21.08156 -20.25616 -15.63171 1.000 31.99255 77 ASN A N 1
ATOM 594 C CA . ASN A 1 77 ? -20.10609 -19.18323 -15.83703 1.000 32.30286 77 ASN A CA 1
ATOM 595 C C . ASN A 1 77 ? -19.71487 -19.03222 -17.30880 1.000 34.48802 77 ASN A C 1
ATOM 596 O O . ASN A 1 77 ? -18.55813 -18.76380 -17.64241 1.000 34.00401 77 ASN A O 1
ATOM 601 N N . VAL A 1 78 ? -20.67329 -19.21225 -18.20860 1.000 37.68760 78 VAL A N 1
ATOM 602 C CA . VAL A 1 78 ? -20.44960 -18.91031 -19.61447 1.000 38.17079 78 VAL A CA 1
ATOM 603 C C . VAL A 1 78 ? -21.11261 -17.59690 -20.00882 1.000 38.26353 78 VAL A C 1
ATOM 604 O O . VAL A 1 78 ? -20.55433 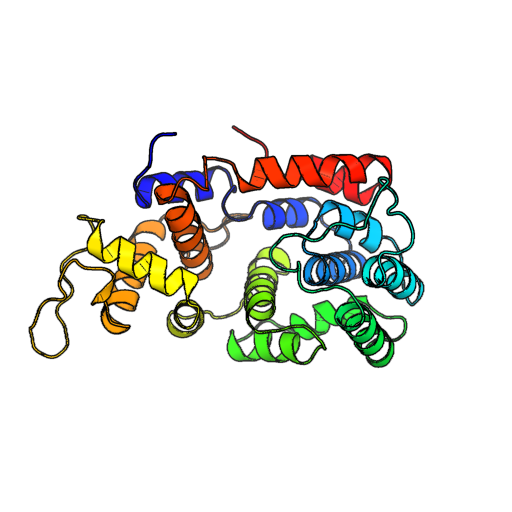-16.82300 -20.78416 1.000 41.40009 78 VAL A O 1
ATOM 608 N N . ARG A 1 79 ? -22.28945 -17.32248 -19.46565 1.000 39.31848 79 ARG A N 1
ATOM 609 C CA . ARG A 1 79 ? -22.95080 -16.05722 -19.71360 1.000 37.79671 79 ARG A CA 1
ATOM 610 C C . ARG A 1 79 ? -22.31936 -14.97126 -18.86195 1.000 38.92290 79 ARG A C 1
ATOM 611 O O . ARG A 1 79 ? -21.74038 -15.23671 -17.80066 1.000 35.46711 79 ARG A O 1
ATOM 619 N N . GLU A 1 80 ? -22.42245 -13.73780 -19.34038 1.000 34.80504 80 GLU A N 1
ATOM 620 C CA . GLU A 1 80 ? -21.78519 -12.63685 -18.63655 1.000 37.36198 80 GLU A CA 1
ATOM 621 C C . GLU A 1 80 ? -22.53906 -12.30916 -17.35114 1.000 32.68998 80 GLU A C 1
ATOM 622 O O . GLU A 1 80 ? -23.77148 -12.28351 -17.32138 1.000 32.32244 80 GLU A O 1
ATOM 628 N N . ALA A 1 81 ? -21.78654 -12.09470 -16.27012 1.000 33.83204 81 ALA A N 1
ATOM 629 C CA . ALA A 1 81 ? -22.37427 -11.56224 -15.05461 1.000 32.23721 81 ALA A CA 1
ATOM 630 C C . ALA A 1 81 ? -22.95618 -10.17101 -15.32700 1.000 35.57409 81 ALA A C 1
ATOM 631 O O . ALA A 1 81 ? -22.56484 -9.50100 -16.29067 1.000 33.53759 81 ALA A O 1
ATOM 633 N N . PRO A 1 82 ? -23.90452 -9.71452 -14.49953 1.000 35.18458 82 PRO A N 1
ATOM 634 C CA . PRO A 1 82 ? -24.50650 -8.39038 -14.74707 1.000 36.53114 82 PRO A CA 1
ATOM 635 C C . PRO A 1 82 ? -23.51737 -7.24881 -14.59292 1.000 35.84068 82 PRO A C 1
ATOM 636 O O . PRO A 1 82 ? -23.79423 -6.13550 -15.05351 1.000 35.30102 82 PRO A O 1
ATOM 640 N N . ILE A 1 83 ? -22.37680 -7.49020 -13.95742 1.000 34.51001 83 ILE A N 1
ATOM 641 C CA . ILE A 1 83 ? -21.36390 -6.46479 -13.74523 1.000 34.92496 83 ILE A CA 1
ATOM 642 C C . ILE A 1 83 ? -20.33096 -6.50366 -14.86596 1.000 37.85555 83 ILE A C 1
ATOM 643 O O . ILE A 1 83 ? -19.31752 -5.79837 -14.81142 1.000 36.64006 83 ILE A O 1
ATOM 648 N N . GLY A 1 84 ? -20.57384 -7.32466 -15.87910 1.000 35.92558 84 GLY A N 1
ATOM 649 C CA . GLY A 1 84 ? -19.56423 -7.56867 -16.90390 1.000 37.22479 84 GLY A CA 1
ATOM 650 C C . GLY A 1 84 ? -18.56842 -8.63144 -16.47946 1.000 36.10228 84 GLY A C 1
ATOM 651 O O . GLY A 1 84 ? -18.27487 -8.81365 -15.30296 1.000 32.37291 84 GLY A O 1
ATOM 652 N N . GLY A 1 85 ? -18.03838 -9.36338 -17.47012 1.000 34.92158 85 GLY A N 1
ATOM 653 C CA . GLY A 1 85 ? -17.07562 -10.40650 -17.15029 1.000 32.67430 85 GLY A CA 1
ATOM 654 C C . GLY A 1 85 ? -17.69851 -11.63225 -16.49506 1.000 33.77560 85 GLY A C 1
ATOM 655 O O . GLY A 1 85 ? -18.91102 -11.88295 -16.56033 1.000 34.18238 85 GLY A O 1
ATOM 656 N N . ARG A 1 86 ? -16.84678 -12.39959 -15.82320 1.000 35.54193 86 ARG A N 1
ATOM 657 C CA . ARG A 1 86 ? -17.29460 -13.67204 -15.27504 1.000 36.14077 86 ARG A CA 1
ATOM 658 C C . ARG A 1 86 ? -17.95434 -13.47838 -13.91162 1.000 31.80586 86 ARG A C 1
ATOM 659 O O . ARG A 1 86 ? -17.76498 -12.46326 -13.24206 1.000 31.78499 86 ARG A O 1
ATOM 667 N N . TRP A 1 87 ? -18.76167 -14.46044 -13.52602 1.000 29.00651 87 TRP A N 1
ATOM 668 C CA . TRP A 1 87 ? -19.38442 -14.52483 -12.20148 1.000 29.80769 87 TRP A CA 1
ATOM 669 C C . TRP A 1 87 ? -18.33408 -14.84852 -11.14116 1.000 30.09545 87 TRP A C 1
ATOM 670 O O . TRP A 1 87 ? -17.88100 -16.00079 -11.07302 1.000 31.34106 87 TRP A O 1
ATOM 681 N N . PRO A 1 88 ? -17.92814 -13.90277 -10.29868 1.000 25.51573 88 PRO A N 1
ATOM 682 C CA . PRO A 1 88 ? -16.76882 -14.14286 -9.42929 1.000 27.65702 88 PRO A CA 1
ATOM 683 C C . PRO A 1 88 ? -17.06081 -15.11294 -8.28739 1.000 25.88761 88 PRO A C 1
ATOM 684 O O . PRO A 1 88 ? -18.20138 -15.31218 -7.85607 1.000 24.19353 88 PRO A O 1
ATOM 688 N N . ARG A 1 89 ? -15.98580 -15.72879 -7.80220 1.000 23.37050 89 ARG A N 1
ATOM 689 C CA . ARG A 1 89 ? -15.99672 -16.52488 -6.58098 1.000 23.56283 89 ARG A CA 1
ATOM 690 C C . ARG A 1 89 ? -15.01101 -15.94211 -5.57180 1.000 22.41396 89 ARG A C 1
ATOM 691 O O . ARG A 1 89 ? -13.87655 -15.61544 -5.92326 1.000 23.09719 89 ARG A O 1
ATOM 699 N N . GLY A 1 90 ? -15.42434 -15.82531 -4.31685 1.000 19.49733 90 GLY A N 1
ATOM 700 C CA . GLY A 1 90 ? -14.44203 -15.64640 -3.25802 1.000 23.50708 90 GLY A CA 1
ATOM 701 C C . GLY A 1 90 ? -13.50163 -16.83842 -3.19421 1.000 25.17800 90 GLY A C 1
ATOM 702 O O . GLY A 1 90 ? -13.86327 -17.96243 -3.55200 1.000 24.22506 90 GLY A O 1
ATOM 703 N N . ALA A 1 91 ? -12.26895 -16.59603 -2.74614 1.000 22.91815 91 ALA A N 1
ATOM 704 C CA . ALA A 1 91 ? -11.27934 -17.67124 -2.75753 1.000 24.32838 91 ALA A CA 1
ATOM 705 C C . ALA A 1 91 ? -11.76854 -18.89994 -1.98683 1.000 24.03447 91 ALA A C 1
ATOM 706 O O . ALA A 1 91 ? -11.42219 -20.03055 -2.33938 1.000 24.00294 91 ALA A O 1
ATOM 708 N N . GLU A 1 92 ? -12.58998 -18.70342 -0.95460 1.000 22.95627 92 GLU A N 1
ATOM 709 C CA . GLU A 1 92 ? -13.07505 -19.83542 -0.16695 1.000 25.76656 92 GLU A CA 1
ATOM 710 C C . GLU A 1 92 ? -13.92966 -20.80128 -0.98196 1.000 25.20926 92 GLU A C 1
ATOM 711 O O . GLU A 1 92 ? -14.06544 -21.96680 -0.59629 1.000 28.25688 92 GLU A O 1
ATOM 717 N N . ARG A 1 93 ? -14.50784 -20.35531 -2.09744 1.000 23.99446 93 ARG A N 1
ATOM 718 C CA . ARG A 1 93 ? -15.32911 -21.23510 -2.91952 1.000 26.00748 93 ARG A CA 1
ATOM 719 C C . ARG A 1 93 ? -14.84800 -21.23936 -4.36627 1.000 25.41390 93 ARG A C 1
ATOM 720 O O . ARG A 1 93 ? -15.62692 -21.49717 -5.28106 1.000 25.17643 93 ARG A O 1
ATOM 728 N N . ARG A 1 94 ? -13.55552 -20.96884 -4.57757 1.000 26.38300 94 ARG A N 1
ATOM 729 C CA . ARG A 1 94 ? -12.97458 -21.02274 -5.91933 1.000 25.47219 94 ARG A CA 1
ATOM 730 C C . ARG A 1 94 ? -13.26175 -22.34737 -6.61415 1.000 29.71219 94 ARG A C 1
ATOM 731 O O . ARG A 1 94 ? -13.39533 -22.39283 -7.84386 1.000 26.90992 94 ARG A O 1
ATOM 733 N N . HIS A 1 95 ? -13.35693 -23.43303 -5.84865 1.000 26.71195 95 HIS A N 1
ATOM 734 C CA . HIS A 1 95 ? -13.59355 -24.75551 -6.41099 1.000 28.70193 95 HIS A CA 1
ATOM 735 C C . HIS A 1 95 ? -15.04883 -24.99546 -6.80524 1.000 28.01956 95 HIS A C 1
ATOM 736 O O . HIS A 1 95 ? -15.34349 -26.04972 -7.37209 1.000 29.49267 95 HIS A O 1
ATOM 743 N N . TRP A 1 96 ? -15.96077 -24.06419 -6.51522 1.000 27.00661 96 TRP A N 1
ATOM 744 C CA . TRP A 1 96 ? -17.35425 -24.15898 -6.96434 1.000 27.77963 96 TRP A CA 1
ATOM 745 C C . TRP A 1 96 ? -17.41760 -23.69197 -8.42035 1.000 30.54250 96 TRP A C 1
ATOM 746 O O . TRP A 1 96 ? -17.86588 -22.58729 -8.74349 1.000 26.67657 96 TRP A O 1
ATOM 757 N N . ARG A 1 97 ? -16.97823 -24.57123 -9.31886 1.000 30.15578 97 ARG A N 1
ATOM 758 C CA . ARG A 1 97 ? -16.85042 -24.22441 -10.72819 1.000 35.46765 97 ARG A CA 1
ATOM 759 C C . ARG A 1 97 ? -17.05156 -25.47093 -11.57616 1.000 36.58537 97 ARG A C 1
ATOM 760 O O . ARG A 1 97 ? -16.97229 -26.60098 -11.08650 1.000 34.47609 97 ARG A O 1
ATOM 768 N N . GLY A 1 98 ? -17.29752 -25.24869 -12.86433 1.000 34.67549 98 GLY A N 1
ATOM 769 C CA . GLY A 1 98 ? -17.40467 -26.33283 -13.82299 1.000 35.85585 98 GLY A CA 1
ATOM 770 C C . GLY A 1 98 ? -18.54222 -27.28421 -13.49671 1.000 37.36866 98 GLY A C 1
ATOM 771 O O . GLY A 1 98 ? -19.55405 -26.92085 -12.88056 1.000 36.03544 98 GLY A O 1
ATOM 772 N N . ALA A 1 99 ? -18.36630 -28.54092 -13.91000 1.000 43.09997 99 ALA A N 1
ATOM 773 C CA . ALA A 1 99 ? -19.43161 -29.52155 -13.73550 1.000 41.73042 99 ALA A CA 1
ATOM 774 C C . ALA A 1 99 ? -19.74900 -29.73748 -12.26227 1.000 44.99727 99 ALA A C 1
ATOM 775 O O . ALA A 1 99 ? -20.88482 -30.08100 -11.91370 1.000 47.73997 99 ALA A O 1
ATOM 777 N N . GLN A 1 100 ? -18.76872 -29.51994 -11.38570 1.000 40.22314 100 GLN A N 1
ATOM 778 C CA . GLN A 1 100 ? -19.01280 -29.62751 -9.95535 1.000 45.28885 100 GLN A CA 1
ATOM 779 C C . GLN A 1 100 ? -20.04973 -28.61052 -9.49254 1.000 45.45040 100 GLN A C 1
ATOM 780 O O . GLN A 1 100 ? -20.95049 -28.94102 -8.71050 1.000 43.00889 100 GLN A O 1
ATOM 786 N N . ALA A 1 101 ? -19.93886 -27.36736 -9.96633 1.000 38.11304 101 ALA A N 1
ATOM 787 C CA . ALA A 1 101 ? -20.90811 -26.34687 -9.58834 1.000 34.83749 101 ALA A CA 1
ATOM 788 C C . ALA A 1 101 ? -22.28508 -26.63625 -10.18316 1.000 35.55299 101 ALA A C 1
ATOM 789 O O . ALA A 1 101 ? -23.29991 -26.48745 -9.49441 1.000 32.62700 101 ALA A O 1
ATOM 791 N N . THR A 1 102 ? -22.35314 -27.05424 -11.45397 1.000 35.47724 102 THR A N 1
ATOM 792 C CA . THR A 1 102 ? -23.66662 -27.30038 -12.04745 1.000 35.46635 102 THR A CA 1
ATOM 793 C C . THR A 1 102 ? -24.33147 -28.52467 -11.42404 1.000 37.03532 102 THR A C 1
ATOM 794 O O . THR A 1 102 ? -25.55081 -28.53684 -11.22218 1.000 37.86183 102 THR A O 1
ATOM 798 N N . SER A 1 103 ? -23.55121 -29.56070 -11.10395 1.000 40.78824 103 SER A N 1
ATOM 799 C CA . SER A 1 103 ? -24.09537 -30.69133 -10.35391 1.000 41.46697 103 SER A CA 1
ATOM 800 C C . SER A 1 103 ? -24.57467 -30.26147 -8.96993 1.000 41.40747 103 SER A C 1
ATOM 801 O O . SER A 1 103 ? -25.54858 -30.81236 -8.44083 1.000 40.05352 103 SER A O 1
ATOM 804 N N . SER A 1 104 ? -23.87515 -29.30545 -8.35555 1.000 34.49918 104 SER A N 1
ATOM 805 C CA . SER A 1 104 ? -24.29912 -28.76506 -7.06846 1.000 34.83112 104 SER A CA 1
ATOM 806 C C . SER A 1 104 ? -25.66097 -28.09289 -7.18242 1.000 34.79880 104 SER A C 1
ATOM 807 O O . SER A 1 104 ? -26.53868 -28.29879 -6.33879 1.000 33.89249 104 SER A O 1
ATOM 810 N N . VAL A 1 105 ? -25.85844 -27.28571 -8.22976 1.000 35.09363 105 VAL A N 1
ATOM 811 C CA . VAL A 1 105 ? -27.15279 -26.63891 -8.42567 1.000 31.77477 105 VAL A CA 1
ATOM 812 C C . VAL A 1 105 ? -28.23001 -27.67679 -8.72008 1.000 33.39409 105 VAL A C 1
ATOM 813 O O . VAL A 1 105 ? -29.34914 -27.58140 -8.20186 1.000 33.72004 105 VAL A O 1
ATOM 817 N N . GLU A 1 106 ? -27.91194 -28.69332 -9.53702 1.000 36.58939 106 GLU A N 1
ATOM 818 C CA . GLU A 1 106 ? -28.91233 -29.71044 -9.87467 1.000 41.40654 106 GLU A CA 1
ATOM 819 C C . GLU A 1 106 ? -29.39465 -30.43471 -8.62505 1.000 39.53722 106 GLU A C 1
ATOM 820 O O . GLU A 1 106 ? -30.59456 -30.69173 -8.46785 1.000 39.48370 106 GLU A O 1
ATOM 826 N N . TYR A 1 107 ? -28.46105 -30.80118 -7.74043 1.000 36.72673 107 TYR A N 1
ATOM 827 C CA . TYR A 1 107 ? -28.83360 -31.37449 -6.44947 1.000 38.42865 107 TYR A CA 1
ATOM 828 C C . TYR A 1 107 ? -29.83160 -30.47943 -5.73151 1.000 39.21648 107 TYR A C 1
ATOM 829 O O . TYR A 1 107 ? -30.82713 -30.95910 -5.17860 1.000 37.82669 107 TYR A O 1
ATOM 838 N N . LEU A 1 108 ? -29.58004 -29.17077 -5.74014 1.000 33.90619 108 LEU A N 1
ATOM 839 C CA . LEU A 1 108 ? -30.44631 -28.24116 -5.02594 1.000 33.71410 108 LEU A CA 1
ATOM 840 C C . LEU A 1 108 ? -31.82548 -28.15305 -5.66301 1.000 35.29285 108 LEU A C 1
ATOM 841 O O . LEU A 1 108 ? -32.83883 -28.14365 -4.94974 1.000 35.44630 108 LEU A O 1
ATOM 846 N N . ILE A 1 109 ? -31.88056 -28.08475 -7.00070 1.000 35.72181 109 ILE A N 1
ATOM 847 C CA . ILE A 1 109 ? -33.15787 -28.05222 -7.70770 1.000 37.56538 109 ILE A CA 1
ATOM 848 C C . ILE A 1 109 ? -33.97143 -29.30343 -7.40366 1.000 39.85390 109 ILE A C 1
ATOM 849 O O . ILE A 1 109 ? -35.18231 -29.23366 -7.15984 1.000 41.01990 109 ILE A O 1
ATOM 854 N N . ASP A 1 110 ? -33.32438 -30.47185 -7.42892 1.000 40.92460 110 ASP A N 1
ATOM 855 C CA . ASP A 1 110 ? -34.05650 -31.70132 -7.15173 1.000 45.08964 110 ASP A CA 1
ATOM 856 C C . ASP A 1 110 ? -34.51890 -31.76380 -5.70104 1.000 42.98786 110 ASP A C 1
ATOM 857 O O . ASP A 1 110 ? -35.57877 -32.32951 -5.41353 1.000 45.01515 110 ASP A O 1
ATOM 862 N N . ARG A 1 111 ? -33.75850 -31.18337 -4.77675 1.000 40.45419 111 ARG A N 1
ATOM 863 C CA . ARG A 1 111 ? -34.15029 -31.27814 -3.37412 1.000 40.30875 111 ARG A CA 1
ATOM 864 C C . ARG A 1 111 ? -35.20899 -30.23955 -2.99942 1.000 40.04162 111 ARG A C 1
ATOM 865 O O . ARG A 1 111 ? -36.15439 -30.55668 -2.26952 1.000 41.54247 111 ARG A O 1
ATOM 873 N N . TYR A 1 112 ? -35.07474 -28.99889 -3.47560 1.000 38.43795 112 TYR A N 1
ATOM 874 C CA . TYR A 1 112 ? -35.91052 -27.90927 -2.98623 1.000 37.97598 112 TYR A CA 1
ATOM 875 C C . TYR A 1 112 ? -36.89183 -27.36813 -4.01585 1.000 40.55828 112 TYR A C 1
ATOM 876 O O . TYR A 1 112 ? -37.75291 -26.55524 -3.65103 1.000 41.69302 112 TYR A O 1
ATOM 885 N N . ASP A 1 113 ? -36.78401 -27.78536 -5.27905 1.000 40.06326 113 ASP A N 1
ATOM 886 C CA . ASP A 1 113 ? -37.76308 -27.46551 -6.32532 1.000 41.58319 113 ASP A CA 1
ATOM 887 C C . ASP A 1 113 ? -37.90267 -25.94926 -6.40660 1.000 41.97063 113 ASP A C 1
ATOM 888 O O . ASP A 1 113 ? -36.91089 -25.27394 -6.74099 1.000 38.19125 113 ASP A O 1
ATOM 893 N N . ASP A 1 114 ? -39.06777 -25.37217 -6.10845 1.000 41.04983 114 ASP A N 1
ATOM 894 C CA . ASP A 1 114 ? -39.27771 -23.93545 -6.21588 1.000 41.96591 114 ASP A CA 1
ATOM 895 C C . ASP A 1 114 ? -39.15984 -23.21956 -4.87396 1.000 41.15427 114 ASP A C 1
ATOM 896 O O . ASP A 1 114 ? -39.58934 -22.06498 -4.75973 1.000 41.71401 114 ASP A O 1
ATOM 901 N N . ARG A 1 115 ? -38.58571 -23.87188 -3.85760 1.000 42.20682 115 ARG A N 1
ATOM 902 C CA . ARG A 1 115 ? -38.38906 -23.26979 -2.53868 1.000 41.37662 115 ARG A CA 1
ATOM 903 C C . ARG A 1 115 ? -36.90943 -23.26825 -2.16939 1.000 39.52039 115 ARG A C 1
ATOM 904 O O . ARG A 1 115 ? -36.49196 -23.95877 -1.22816 1.000 40.70343 115 ARG A O 1
ATOM 912 N N . PRO A 1 116 ? -36.09237 -22.47497 -2.87291 1.000 36.00206 116 PRO A N 1
ATOM 913 C CA . PRO A 1 116 ? -34.66546 -22.38192 -2.50830 1.000 34.92654 116 PRO A CA 1
ATOM 914 C C . PRO A 1 116 ? -34.43325 -21.89620 -1.08772 1.000 32.43602 116 PRO A C 1
ATOM 915 O O . PRO A 1 116 ? -33.39618 -22.21155 -0.48485 1.000 31.72942 116 PRO A O 1
ATOM 919 N N . GLU A 1 117 ? -35.38210 -21.13956 -0.53926 1.000 33.69792 117 GLU A N 1
ATOM 920 C CA . GLU A 1 117 ? -35.27614 -20.59915 0.80662 1.000 34.15658 117 GLU A CA 1
ATOM 921 C C . GLU A 1 117 ? -35.27150 -21.68058 1.87597 1.000 33.20994 117 GLU A C 1
ATOM 922 O O . GLU A 1 117 ? -34.80482 -21.42799 2.99169 1.000 35.71196 117 GLU A O 1
ATOM 928 N N . ASP A 1 118 ? -35.78491 -22.87375 1.57269 1.000 33.41473 118 ASP A N 1
ATOM 929 C CA . ASP A 1 118 ? -35.82738 -23.92677 2.57789 1.000 35.86272 118 ASP A CA 1
ATOM 930 C C . ASP A 1 118 ? -34.44552 -24.47055 2.90314 1.000 37.01060 118 ASP A C 1
ATOM 931 O O . ASP A 1 118 ? -34.27934 -25.11167 3.94626 1.000 39.96257 118 ASP A O 1
ATOM 936 N N . MET A 1 119 ? -33.45358 -24.23281 2.04347 1.000 34.63811 119 MET A N 1
ATOM 937 C CA . MET A 1 119 ? -32.13196 -24.80278 2.26996 1.000 31.96314 119 MET A CA 1
ATOM 938 C C . MET A 1 119 ? -31.51315 -24.24732 3.55007 1.000 30.94865 119 MET A C 1
ATOM 939 O O . MET A 1 119 ? -31.14737 -25.00251 4.46321 1.000 28.59335 119 MET A O 1
ATOM 944 N N . ALA A 1 120 ? -31.36514 -22.91920 3.62178 1.000 28.93763 120 ALA A N 1
ATOM 945 C CA . ALA A 1 120 ? -30.81674 -22.29643 4.82238 1.000 27.79807 120 ALA A CA 1
ATOM 946 C C . ALA A 1 120 ? -31.69297 -22.57850 6.04081 1.000 28.77591 120 ALA A C 1
ATOM 947 O O . ALA A 1 120 ? -31.18319 -22.78192 7.14757 1.000 27.87709 120 ALA A O 1
ATOM 949 N N . ALA A 1 121 ? -33.01622 -22.60379 5.85285 1.000 32.49201 121 ALA A N 1
ATOM 950 C CA . ALA A 1 121 ? -33.91372 -22.95238 6.94737 1.000 32.83257 121 ALA A CA 1
ATOM 951 C C . ALA A 1 121 ? -33.61616 -24.35470 7.47411 1.000 35.22895 121 ALA A C 1
ATOM 952 O O . ALA A 1 121 ? -33.54976 -24.56956 8.69405 1.000 32.15396 121 ALA A O 1
ATOM 954 N N . TYR A 1 122 ? -33.42698 -25.32302 6.56940 1.000 30.96968 122 TYR A N 1
ATOM 955 C CA . TYR A 1 122 ? -33.11905 -26.68155 7.00882 1.000 32.02899 122 TYR A CA 1
ATOM 956 C C . TYR A 1 122 ? -31.76575 -26.73491 7.71088 1.000 30.30899 122 TYR A C 1
ATOM 957 O O . TYR A 1 122 ? -31.63632 -27.33263 8.78554 1.000 31.01413 122 TYR A O 1
ATOM 966 N N . CYS A 1 123 ? -30.73949 -26.12720 7.11180 1.000 31.23301 123 CYS A N 1
ATOM 967 C CA . CYS A 1 123 ? -29.43035 -26.08221 7.75970 1.000 31.24272 123 CYS A CA 1
ATOM 968 C C . CYS A 1 123 ? -29.52427 -25.47143 9.14821 1.000 33.35165 123 CYS A C 1
ATOM 969 O O . CYS A 1 123 ? -29.03162 -26.04912 10.12691 1.000 32.56104 123 CYS A O 1
ATOM 972 N N . ALA A 1 124 ? -30.16616 -24.30286 9.25210 1.000 30.13809 124 ALA A N 1
ATOM 973 C CA . ALA A 1 124 ? -30.23467 -23.60579 10.53156 1.000 29.23324 124 ALA A CA 1
ATOM 974 C C . ALA A 1 124 ? -31.01752 -24.41410 11.54991 1.000 32.37775 124 ALA A C 1
ATOM 975 O O . ALA A 1 124 ? -30.60028 -24.53974 12.71009 1.000 31.48101 124 ALA A O 1
ATOM 977 N N . GLY A 1 125 ? -32.13890 -24.98799 11.12365 1.000 30.47178 125 GLY A N 1
ATOM 978 C CA . GLY A 1 125 ? -33.01800 -25.68165 12.05164 1.000 37.34114 125 GLY A CA 1
ATOM 979 C C . GLY A 1 125 ? -33.29681 -24.80596 13.24808 1.000 37.96342 125 GLY A C 1
ATOM 980 O O . GLY A 1 125 ? -33.66975 -23.63532 13.11398 1.000 39.38830 125 GLY A O 1
ATOM 981 N N . GLN A 1 126 ? -33.07964 -25.35622 14.43911 1.000 42.29591 126 GLN A N 1
ATOM 982 C CA . GLN A 1 126 ? -33.14891 -24.59074 15.67531 1.000 43.05458 126 GLN A CA 1
ATOM 983 C C . GLN A 1 126 ? -31.76952 -24.37640 16.27444 1.000 41.17745 126 GLN A C 1
ATOM 984 O O . GLN A 1 126 ? -31.64271 -24.17559 17.48146 1.000 42.96475 126 GLN A O 1
ATOM 990 N N . GLY A 1 127 ? -30.73033 -24.39811 15.44096 1.000 40.21543 127 GLY A N 1
ATOM 991 C CA . GLY A 1 127 ? -29.37701 -24.38542 15.96241 1.000 37.96270 127 GLY A CA 1
ATOM 992 C C . GLY A 1 127 ? -28.98030 -25.78861 16.38928 1.000 36.43712 127 GLY A C 1
ATOM 993 O O . GLY A 1 127 ? -29.41393 -26.78387 15.80659 1.000 40.01387 127 GLY A O 1
ATOM 994 N N . GLY A 1 128 ? -28.15953 -25.86783 17.42664 1.000 31.74440 128 GLY A N 1
ATOM 995 C CA . GLY A 1 128 ? -27.79005 -27.16717 17.95500 1.000 33.56277 128 GLY A CA 1
ATOM 996 C C . GLY A 1 128 ? -26.29783 -27.30767 18.16129 1.000 33.21905 128 GLY A C 1
ATOM 997 O O . GLY A 1 128 ? -25.61209 -26.31556 18.42037 1.000 33.57091 128 GLY A O 1
ATOM 998 N N . THR A 1 129 ? -25.77993 -28.52953 18.08959 1.000 32.38378 129 THR A N 1
ATOM 999 C CA . THR A 1 129 ? -24.34210 -28.71005 18.19212 1.000 28.35166 129 THR A CA 1
ATOM 1000 C C . THR A 1 129 ? -23.69398 -28.43539 16.84557 1.000 29.72088 129 THR A C 1
ATOM 1001 O O . THR A 1 129 ? -24.34856 -28.45719 15.79474 1.000 27.50484 129 THR A O 1
ATOM 1005 N N . PHE A 1 130 ? -22.38829 -28.15052 16.89045 1.000 29.11440 130 PHE A N 1
ATOM 1006 C CA . PHE A 1 130 ? -21.63062 -27.97845 15.65639 1.000 27.70336 130 PHE A CA 1
ATOM 1007 C C . PHE A 1 130 ? -21.76859 -29.20526 14.76912 1.000 27.18005 130 PHE A C 1
ATOM 1008 O O . PHE A 1 130 ? -21.94649 -29.08531 13.55298 1.000 26.70632 130 PHE A O 1
ATOM 1016 N N . LEU A 1 131 ? -21.71657 -30.39259 15.37296 1.000 30.05894 131 LEU A N 1
ATOM 1017 C CA . LEU A 1 131 ? -21.83147 -31.63646 14.62012 1.000 27.67781 131 LEU A CA 1
ATOM 1018 C C . LEU A 1 131 ? -23.16241 -31.70466 13.87483 1.000 30.57135 131 LEU A C 1
ATOM 1019 O O . LEU A 1 131 ? -23.20872 -32.03805 12.68486 1.000 29.25532 131 LEU A O 1
ATOM 1024 N N . GLU A 1 132 ? -24.26109 -31.38081 14.55915 1.000 31.66427 132 GLU A N 1
ATOM 1025 C CA . GLU A 1 132 ? -25.56888 -31.48452 13.92165 1.000 30.77806 132 GLU A CA 1
ATOM 1026 C C . GLU A 1 132 ? -25.72243 -30.46459 12.80026 1.000 29.89296 132 GLU A C 1
ATOM 1027 O O . GLU A 1 132 ? -26.26294 -30.78726 11.73430 1.000 29.50480 132 GLU A O 1
ATOM 1033 N N . VAL A 1 133 ? -25.24584 -29.23433 13.00715 1.000 26.82599 133 VAL A N 1
ATOM 1034 C CA . VAL A 1 133 ? -25.45921 -28.20692 11.99322 1.000 25.62134 133 VAL A CA 1
ATOM 1035 C C . VAL A 1 133 ? -24.59438 -28.47423 10.76449 1.000 26.23907 133 VAL A C 1
ATOM 1036 O O . VAL A 1 133 ? -25.06989 -28.38752 9.62539 1.000 25.44075 133 VAL A O 1
ATOM 1040 N N . THR A 1 134 ? -23.31497 -28.81181 10.96459 1.000 26.00185 134 THR A N 1
ATOM 1041 C CA . THR A 1 134 ? -22.47771 -29.07617 9.79340 1.000 26.23086 134 THR A CA 1
ATOM 1042 C C . THR A 1 134 ? -22.92148 -30.33491 9.05765 1.000 25.70517 134 THR A C 1
ATOM 1043 O O . THR A 1 134 ? -22.79544 -30.39716 7.83456 1.000 26.48750 134 THR A O 1
ATOM 1047 N N . LYS A 1 135 ? -23.46578 -31.33400 9.76450 1.000 26.53680 135 LYS A N 1
ATOM 1048 C CA . LYS A 1 135 ? -23.99756 -32.50186 9.06756 1.000 28.42545 135 LYS A CA 1
ATOM 1049 C C . LYS A 1 135 ? -25.11794 -32.10516 8.12049 1.000 28.89420 135 LYS A C 1
ATOM 1050 O O . LYS A 1 135 ? -25.19859 -32.60634 6.99301 1.000 29.60961 135 LYS A O 1
ATOM 1056 N N . ARG A 1 136 ? -26.01001 -31.22139 8.56663 1.000 29.07541 136 ARG A N 1
ATOM 1057 C CA . ARG A 1 136 ? -27.12631 -30.82951 7.71085 1.000 29.29704 136 ARG A CA 1
ATOM 1058 C C . ARG A 1 136 ? -26.64153 -30.02475 6.50841 1.000 27.74957 136 ARG A C 1
ATOM 1059 O O . ARG A 1 136 ? -27.13843 -30.20947 5.38974 1.000 28.49949 136 ARG A O 1
ATOM 1067 N N . VAL A 1 137 ? -25.67542 -29.12947 6.71399 1.000 25.77015 137 VAL A N 1
ATOM 1068 C CA . VAL A 1 137 ? -25.06226 -28.43979 5.57962 1.000 26.69738 137 VAL A CA 1
ATOM 1069 C C . VAL A 1 137 ? -24.47451 -29.45304 4.60637 1.000 27.43900 137 VAL A C 1
ATOM 1070 O O . VAL A 1 137 ? -24.77213 -29.44227 3.40497 1.000 26.02497 137 VAL A O 1
ATOM 1074 N N . GLN A 1 138 ? -23.64931 -30.36319 5.12488 1.000 27.20151 138 GLN A N 1
ATOM 1075 C CA . GLN A 1 138 ? -22.84936 -31.24739 4.28790 1.000 30.33429 138 GLN A CA 1
ATOM 1076 C C . GLN A 1 138 ? -23.65856 -32.34335 3.60784 1.000 30.64237 138 GLN A C 1
ATOM 1077 O O . GLN A 1 138 ? -23.09357 -33.06969 2.78375 1.000 32.54528 138 GLN A O 1
ATOM 1083 N N . GLU A 1 139 ? -24.95646 -32.47346 3.90341 1.000 29.55885 139 GLU A N 1
ATOM 1084 C CA . GLU A 1 139 ? -25.79603 -33.31467 3.06045 1.000 31.71131 139 GLU A CA 1
ATOM 1085 C C . GLU A 1 139 ? -25.74950 -32.84474 1.61861 1.000 31.43841 139 GLU A C 1
ATOM 1086 O O . GLU A 1 139 ? -25.88468 -33.65561 0.69426 1.000 33.11353 139 GLU A O 1
ATOM 1092 N N . HIS A 1 140 ? -25.56930 -31.54395 1.40894 1.000 30.54267 140 HIS A N 1
ATOM 1093 C CA . HIS A 1 140 ? -25.73004 -30.96325 0.08502 1.000 32.16450 140 HIS A CA 1
ATOM 1094 C C . HIS A 1 140 ? -24.47521 -31.14651 -0.75888 1.000 30.52502 140 HIS A C 1
ATOM 1095 O O . HIS A 1 140 ? -23.34945 -31.04772 -0.26260 1.000 30.94764 140 HIS A O 1
ATOM 1102 N N . ARG A 1 141 ? -24.69317 -31.41289 -2.04444 1.000 31.65006 141 ARG A N 1
ATOM 1103 C CA . ARG A 1 141 ? -23.61382 -31.68114 -2.98658 1.000 30.82873 141 ARG A CA 1
ATOM 1104 C C . ARG A 1 141 ? -22.66433 -30.48831 -3.09363 1.000 29.90015 141 ARG A C 1
ATOM 1105 O O . ARG A 1 141 ? -23.10324 -29.34881 -3.27400 1.000 29.66221 141 ARG A O 1
ATOM 1113 N N . LEU A 1 142 ? -21.35732 -30.76149 -2.97094 1.000 30.37312 142 LEU A N 1
ATOM 1114 C CA . LEU A 1 142 ? -20.30128 -29.74232 -3.00629 1.000 27.76324 142 LEU A CA 1
ATOM 1115 C C . LEU A 1 142 ? -20.38318 -28.78514 -1.82177 1.000 28.61675 142 LEU A C 1
ATOM 1116 O O . LEU A 1 142 ? -20.01424 -27.61325 -1.92899 1.000 25.09882 142 LEU A O 1
ATOM 1121 N N . PHE A 1 143 ? -20.82985 -29.27944 -0.67262 1.000 27.17675 143 PHE A N 1
ATOM 1122 C CA . PHE A 1 143 ? -20.76854 -28.51478 0.56920 1.000 25.30492 143 PHE A CA 1
ATOM 1123 C C . PHE A 1 143 ? -19.95009 -29.36826 1.52390 1.000 26.28543 143 PHE A C 1
ATOM 1124 O O . PHE A 1 143 ? -20.46145 -30.33381 2.09296 1.000 28.97780 143 PHE A O 1
ATOM 1132 N N . GLY A 1 144 ? -18.67226 -29.02264 1.66960 1.000 23.28201 144 GLY A N 1
ATOM 1133 C CA . GLY A 1 144 ? -17.75220 -29.79738 2.46155 1.000 25.31351 144 GLY A CA 1
ATOM 1134 C C . GLY A 1 144 ? -17.58410 -29.23792 3.86234 1.000 24.69665 144 GLY A C 1
ATOM 1135 O O . GLY A 1 144 ? -18.35881 -28.38838 4.31406 1.000 23.03934 144 GLY A O 1
ATOM 1136 N N . PRO A 1 145 ? -16.56079 -29.70433 4.57784 1.000 23.52718 145 PRO A N 1
ATOM 1137 C CA . PRO A 1 145 ? -16.42310 -29.31080 5.99019 1.000 23.80730 145 PRO A CA 1
ATOM 1138 C C . PRO A 1 145 ? -16.06977 -27.84494 6.17775 1.000 23.36098 145 PRO A C 1
ATOM 1139 O O . PRO A 1 145 ? -16.43247 -27.26264 7.20879 1.000 20.32441 145 PRO A O 1
ATOM 1143 N N . TRP A 1 146 ? -15.36191 -27.22911 5.22212 1.000 23.03934 146 TRP A N 1
ATOM 1144 C CA . TRP A 1 146 ? -14.95451 -25.83775 5.39888 1.000 21.60575 146 TRP A CA 1
ATOM 1145 C C . TRP A 1 146 ? -16.14807 -24.90253 5.29798 1.000 20.86010 146 TRP A C 1
ATOM 1146 O O . TRP A 1 146 ? -16.33128 -24.03413 6.15909 1.000 20.96566 146 TRP A O 1
ATOM 1157 N N . ILE A 1 147 ? -16.97992 -25.06187 4.25475 1.000 23.06191 147 ILE A N 1
ATOM 1158 C CA . ILE A 1 147 ? -18.20303 -24.26152 4.19332 1.000 21.51349 147 ILE A CA 1
ATOM 1159 C C . ILE A 1 147 ? -19.17397 -24.68490 5.30215 1.000 20.82793 147 ILE A C 1
ATOM 1160 O O . ILE A 1 147 ? -19.89179 -23.84393 5.85776 1.000 22.39034 147 ILE A O 1
ATOM 1165 N N . GLY A 1 148 ? -19.18495 -25.96925 5.67404 1.000 21.50007 148 GLY A N 1
ATOM 1166 C CA . GLY A 1 148 ? -19.99686 -26.39597 6.81370 1.000 25.30255 148 GLY A CA 1
ATOM 1167 C C . GLY A 1 148 ? -19.70714 -25.59022 8.07088 1.000 25.40156 148 GLY A C 1
ATOM 1168 O O . GLY A 1 148 ? -20.62688 -25.10116 8.74124 1.000 24.96894 148 GLY A O 1
ATOM 1169 N N . PHE A 1 149 ? -18.41482 -25.41509 8.38411 1.000 20.15717 149 PHE A N 1
ATOM 1170 C CA . PHE A 1 149 ? -17.98644 -24.60281 9.52653 1.000 21.52942 149 PHE A CA 1
ATOM 1171 C C . PHE A 1 149 ? -18.49926 -23.17291 9.41007 1.000 21.95338 149 PHE A C 1
ATOM 1172 O O . PHE A 1 149 ? -19.03831 -22.60914 10.37441 1.000 18.36234 149 PHE A O 1
ATOM 1180 N N . LYS A 1 150 ? -18.29782 -22.55413 8.23722 1.000 20.77143 150 LYS A N 1
ATOM 1181 C CA . LYS A 1 150 ? -18.72961 -21.17472 8.03307 1.000 22.76711 150 LYS A CA 1
ATOM 1182 C C . LYS A 1 150 ? -20.23264 -21.03716 8.22461 1.000 22.14321 150 LYS A C 1
ATOM 1183 O O . LYS A 1 150 ? -20.70068 -20.09804 8.88587 1.000 22.39639 150 LYS A O 1
ATOM 1189 N N . VAL A 1 151 ? -21.00732 -21.97805 7.67286 1.000 21.08837 151 VAL A N 1
ATOM 1190 C CA . VAL A 1 151 ? -22.46020 -21.90248 7.81307 1.000 22.50270 151 VAL A CA 1
ATOM 1191 C C . VAL A 1 151 ? -22.86419 -21.99837 9.27997 1.000 20.77686 151 VAL A C 1
ATOM 1192 O O . VAL A 1 151 ? -23.74758 -21.26479 9.73626 1.000 19.33051 151 VAL A O 1
ATOM 1196 N N . ALA A 1 152 ? -22.24418 -22.91706 10.03382 1.000 17.87554 152 ALA A N 1
ATOM 1197 C CA . ALA A 1 152 ? -22.52456 -23.01773 11.46565 1.000 20.40171 152 ALA A CA 1
ATOM 1198 C C . ALA A 1 152 ? -22.29977 -21.68764 12.18131 1.000 20.68394 152 ALA A C 1
ATOM 1199 O O . ALA A 1 152 ? -23.11049 -21.28165 13.01811 1.000 21.19229 152 ALA A O 1
ATOM 1201 N N . ASP A 1 153 ? -21.19032 -21.01094 11.88506 1.000 20.80300 153 ASP A N 1
ATOM 1202 C CA . ASP A 1 153 ? -20.94467 -19.69787 12.47077 1.000 21.90037 153 ASP A CA 1
ATOM 1203 C C . ASP A 1 153 ? -22.06122 -18.71983 12.09743 1.000 24.86097 153 ASP A C 1
ATOM 1204 O O . ASP A 1 153 ? -22.55452 -17.97315 12.95289 1.000 26.86312 153 ASP A O 1
ATOM 1209 N N . MET A 1 154 ? -22.51252 -18.75251 10.83572 1.000 22.01844 154 MET A N 1
ATOM 1210 C CA . MET A 1 154 ? -23.51955 -17.80249 10.37347 1.000 22.01353 154 MET A CA 1
ATOM 1211 C C . MET A 1 154 ? -24.91239 -18.13311 10.89885 1.000 24.00542 154 MET A C 1
ATOM 1212 O O . MET A 1 154 ? -25.72742 -17.22783 11.11084 1.000 25.27341 154 MET A O 1
ATOM 1217 N N . VAL A 1 155 ? -25.21267 -19.41355 11.09964 1.000 21.73854 155 VAL A N 1
ATOM 1218 C CA . VAL A 1 155 ? -26.47175 -19.78475 11.73096 1.000 20.74072 155 VAL A CA 1
ATOM 1219 C C . VAL A 1 155 ? -26.58966 -19.14442 13.11480 1.000 24.54724 155 VAL A C 1
ATOM 1220 O O . VAL A 1 155 ? -27.67905 -18.72028 13.52853 1.000 22.64730 155 VAL A O 1
ATOM 1224 N N . ASP A 1 156 ? -25.46765 -19.03974 13.83730 1.000 25.17990 156 ASP A N 1
ATOM 1225 C CA . ASP A 1 156 ? -25.45480 -18.36310 15.13565 1.000 26.17707 156 ASP A CA 1
ATOM 1226 C C . ASP A 1 156 ? -25.42136 -16.84580 14.96538 1.000 27.90165 156 ASP A C 1
ATOM 1227 O O . ASP A 1 156 ? -26.29229 -16.13169 15.47059 1.000 28.68091 156 ASP A O 1
ATOM 1232 N N . ARG A 1 157 ? -24.43493 -16.34019 14.22550 1.000 25.58664 157 ARG A N 1
ATOM 1233 C CA . ARG A 1 157 ? -24.17943 -14.90433 14.20000 1.000 26.26328 157 ARG A CA 1
ATOM 1234 C C . ARG A 1 157 ? -25.18796 -14.13196 13.36562 1.000 27.22305 157 ARG A C 1
ATOM 1235 O O . ARG A 1 157 ? -25.41640 -12.95241 13.64051 1.000 28.22774 157 ARG A O 1
ATOM 1243 N N . VAL A 1 158 ? -25.75063 -14.73977 12.32611 1.000 24.95250 158 VAL A N 1
ATOM 1244 C CA . VAL A 1 158 ? -26.67399 -14.04884 11.42202 1.000 25.14519 158 VAL A CA 1
ATOM 1245 C C . VAL A 1 158 ? -28.12215 -14.42073 11.70688 1.000 28.49899 158 VAL A C 1
ATOM 1246 O O . VAL A 1 158 ? -28.97795 -13.54564 11.84519 1.000 28.25044 158 VAL A O 1
ATOM 1250 N N . LEU A 1 159 ? -28.41678 -15.72303 11.80262 1.000 24.83462 159 LEU A N 1
ATOM 1251 C CA . LEU A 1 159 ? -29.78684 -16.17713 12.00561 1.000 26.24746 159 LEU A CA 1
ATOM 1252 C C . LEU A 1 159 ? -30.16815 -16.27288 13.47713 1.000 28.99050 159 LEU A C 1
ATOM 1253 O O . LEU A 1 159 ? -31.33008 -16.57555 13.78220 1.000 28.62071 159 LEU A O 1
ATOM 1258 N N . GLY A 1 160 ? -29.22302 -16.04126 14.38894 1.000 27.65009 160 GLY A N 1
ATOM 1259 C CA . GLY A 1 160 ? -29.55115 -15.95819 15.80235 1.000 28.10829 160 GLY A CA 1
ATOM 1260 C C . GLY A 1 160 ? -29.89841 -17.27868 16.44115 1.000 31.03904 160 GLY A C 1
ATOM 1261 O O . GLY A 1 160 ? -30.63029 -17.30825 17.43717 1.000 29.06282 160 GLY A O 1
ATOM 1262 N N . LYS A 1 161 ? -29.39910 -18.38050 15.90365 1.000 28.57592 161 LYS A N 1
ATOM 1263 C CA . LYS A 1 161 ? -29.71160 -19.66623 16.50884 1.000 29.98554 161 LYS A CA 1
ATOM 1264 C C . LYS A 1 161 ? -28.43584 -20.28789 17.06187 1.000 32.01138 161 LYS A C 1
ATOM 1265 O O . LYS A 1 161 ? -27.52875 -20.62304 16.28636 1.000 28.38108 161 LYS A O 1
ATOM 1271 N N . PRO A 1 162 ? -28.30651 -20.44758 18.37866 1.000 35.34003 162 PRO A N 1
ATOM 1272 C CA . PRO A 1 162 ? -26.99815 -20.80921 18.94751 1.000 36.03926 162 PRO A CA 1
ATOM 1273 C C . PRO A 1 162 ? -26.51594 -22.16977 18.45443 1.000 31.59198 162 PRO A C 1
ATOM 1274 O O . PRO A 1 162 ? -27.28357 -23.13108 18.35419 1.000 34.04250 162 PRO A O 1
ATOM 1278 N N . VAL A 1 163 ? -25.22818 -22.23305 18.13977 1.000 27.93172 163 VAL A N 1
ATOM 1279 C CA . VAL A 1 163 ? -24.55944 -23.45266 17.70737 1.000 26.26996 163 VAL A CA 1
ATOM 1280 C C . VAL A 1 163 ? -23.38694 -23.65485 18.64824 1.000 28.65493 163 VAL A C 1
ATOM 1281 O O . VAL A 1 163 ? -22.51260 -22.78899 18.72954 1.000 29.36323 163 VAL A O 1
ATOM 1285 N N . SER A 1 164 ? -23.34868 -24.78758 19.35181 1.000 28.35768 164 SER A N 1
ATOM 1286 C CA . SER A 1 164 ? -22.27653 -25.00368 20.32334 1.000 28.47828 164 SER A CA 1
ATOM 1287 C C . SER A 1 164 ? -21.00884 -25.47937 19.60794 1.000 31.31143 164 SER A C 1
ATOM 1288 O O . SER A 1 164 ? -20.94844 -26.60377 19.09451 1.000 29.22123 164 SER A O 1
ATOM 1291 N N . PHE A 1 165 ? -20.00423 -24.60875 19.56504 1.000 25.36166 165 PHE A N 1
ATOM 1292 C CA . PHE A 1 165 ? -18.65797 -24.93080 19.10874 1.000 28.00372 165 PHE A CA 1
ATOM 1293 C C . PHE A 1 165 ? -17.82569 -25.31770 20.31533 1.000 28.79909 165 PHE A C 1
ATOM 1294 O O . PHE A 1 165 ? -18.01448 -24.77982 21.40627 1.000 30.77653 165 PHE A O 1
ATOM 1302 N N . ASP A 1 166 ? -16.87933 -26.22864 20.12043 1.000 31.48859 166 ASP A N 1
ATOM 1303 C CA . ASP A 1 166 ? -15.85961 -26.42938 21.14379 1.000 30.58325 166 ASP A CA 1
ATOM 1304 C C . ASP A 1 166 ? -14.49540 -26.41935 20.46896 1.000 30.19538 166 ASP A C 1
ATOM 1305 O O . ASP A 1 166 ? -14.38453 -26.22252 19.24964 1.000 27.06526 166 ASP A O 1
ATOM 1310 N N . ASN A 1 167 ? -13.44717 -26.59323 21.27741 1.000 30.43253 167 ASN A N 1
ATOM 1311 C CA . ASN A 1 167 ? -12.08832 -26.48049 20.75094 1.000 32.52793 167 ASN A CA 1
ATOM 1312 C C . ASN A 1 167 ? -11.77408 -27.58933 19.74275 1.000 31.51759 167 ASN A C 1
ATOM 1313 O O . ASN A 1 167 ? -11.05573 -27.34710 18.76741 1.000 32.53946 167 ASN A O 1
ATOM 1318 N N . ALA A 1 168 ? -12.33838 -28.78369 19.91555 1.000 30.24333 168 ALA A N 1
ATOM 1319 C CA . ALA A 1 168 ? -12.05848 -29.85655 18.96393 1.000 31.09438 168 ALA A CA 1
ATOM 1320 C C . ALA A 1 168 ? -12.65801 -29.56273 17.58871 1.000 31.29326 168 ALA A C 1
ATOM 1321 O O . ALA A 1 168 ? -12.07522 -29.92726 16.55857 1.000 32.64322 168 ALA A O 1
ATOM 1323 N N . ALA A 1 169 ? -13.81993 -28.90962 17.54334 1.000 28.01454 169 ALA A N 1
ATOM 1324 C CA . ALA A 1 169 ? -14.42286 -28.58276 16.25506 1.000 27.41037 169 ALA A CA 1
ATOM 1325 C C . ALA A 1 169 ? -13.62747 -27.51964 15.51180 1.000 30.74772 169 ALA A C 1
ATOM 1326 O O . ALA A 1 169 ? -13.68129 -27.45021 14.27479 1.000 31.00291 169 ALA A O 1
ATOM 1328 N N . VAL A 1 170 ? -12.90603 -26.66789 16.23179 1.000 26.78410 170 VAL A N 1
ATOM 1329 C CA . VAL A 1 170 ? -12.09400 -25.65855 15.56979 1.000 24.17227 170 VAL A CA 1
ATOM 1330 C C . VAL A 1 170 ? -10.72267 -26.20702 15.18481 1.000 25.68857 170 VAL A C 1
ATOM 1331 O O . VAL A 1 170 ? -10.25237 -26.00325 14.05850 1.000 23.54704 170 VAL A O 1
ATOM 1335 N N . PHE A 1 171 ? -10.06349 -26.94504 16.06673 1.000 23.31689 171 PHE A N 1
ATOM 1336 C CA . PHE A 1 171 ? -8.66153 -27.25448 15.82888 1.000 25.23987 171 PHE A CA 1
ATOM 1337 C C . PHE A 1 171 ? -8.45850 -28.56333 15.08064 1.000 24.97663 171 PHE A C 1
ATOM 1338 O O . PHE A 1 171 ? -7.31350 -28.96246 14.83969 1.000 24.40700 171 PHE A O 1
ATOM 1346 N N . MET A 1 172 ? -9.54284 -29.20440 14.65187 1.000 24.84287 172 MET A N 1
ATOM 1347 C CA . MET A 1 172 ? -9.45523 -30.20422 13.60205 1.000 25.24944 172 MET A CA 1
ATOM 1348 C C . MET A 1 172 ? -9.16055 -29.58179 12.23666 1.000 24.82575 172 MET A C 1
ATOM 1349 O O . MET A 1 172 ? -8.90613 -30.32243 11.27524 1.000 26.33603 172 MET A O 1
ATOM 1354 N N . PHE A 1 173 ? -9.19438 -28.25332 12.12231 1.000 24.26065 173 PHE A N 1
ATOM 1355 C CA . PHE A 1 173 ? -8.86740 -27.57174 10.87344 1.000 23.20889 173 PHE A CA 1
ATOM 1356 C C . PHE A 1 173 ? -7.41008 -27.11529 10.89346 1.000 24.72271 173 PHE A C 1
ATOM 1357 O O . PHE A 1 173 ? -6.91752 -26.59087 11.90031 1.000 21.29734 173 PHE A O 1
ATOM 1365 N N . LYS A 1 174 ? -6.73425 -27.31199 9.76941 1.000 23.58219 174 LYS A N 1
ATOM 1366 C CA . LYS A 1 174 ? -5.29218 -27.11752 9.70619 1.000 25.02537 174 LYS A CA 1
ATOM 1367 C C . LYS A 1 174 ? -4.91050 -25.66714 9.99477 1.000 24.72144 174 LYS A C 1
ATOM 1368 O O . LYS A 1 174 ? -3.95281 -25.40405 10.73648 1.000 22.63727 174 LYS A O 1
ATOM 1374 N N . ASP A 1 175 ? -5.66035 -24.70215 9.45526 1.000 20.83056 175 ASP A N 1
ATOM 1375 C CA . ASP A 1 175 ? -5.21091 -23.31641 9.57023 1.000 23.78161 175 ASP A CA 1
ATOM 1376 C C . ASP A 1 175 ? -5.27541 -22.77811 11.00533 1.000 24.32456 175 ASP A C 1
ATOM 1377 O O . ASP A 1 175 ? -4.25514 -22.26608 11.49431 1.000 22.22307 175 ASP A O 1
ATOM 1382 N N . PRO A 1 176 ? -6.41258 -22.84599 11.72076 1.000 21.17977 176 PRO A N 1
ATOM 1383 C CA . PRO A 1 176 ? -6.37167 -22.41888 13.13549 1.000 20.03640 176 PRO A CA 1
ATOM 1384 C C . PRO A 1 176 ? -5.44738 -23.27159 13.99522 1.000 20.43566 176 PRO A C 1
ATOM 1385 O O . PRO A 1 176 ? -4.91015 -22.76014 14.98674 1.000 19.39365 176 PRO A O 1
ATOM 1389 N N . TYR A 1 177 ? -5.23146 -24.54621 13.65394 1.000 19.21751 177 TYR A N 1
ATOM 1390 C CA . TYR A 1 177 ? -4.23378 -25.33011 14.38284 1.000 19.47217 177 TYR A CA 1
ATOM 1391 C C . TYR A 1 177 ? -2.84677 -24.71607 14.22545 1.000 21.69089 177 TYR A C 1
ATOM 1392 O O . TYR A 1 177 ? -2.11939 -24.52832 15.21534 1.000 21.03065 177 TYR A O 1
ATOM 1401 N N . LYS A 1 178 ? -2.46351 -24.39021 12.98488 1.000 20.73149 178 LYS A N 1
ATOM 1402 C CA . LYS A 1 178 ? -1.12105 -23.86141 12.74740 1.000 22.07915 178 LYS A CA 1
ATOM 1403 C C . LYS A 1 178 ? -0.96268 -22.48169 13.36694 1.000 22.14384 178 LYS A C 1
ATOM 1404 O O . LYS A 1 178 ? 0.10217 -22.15495 13.91260 1.000 20.96473 178 LYS A O 1
ATOM 1410 N N . ALA A 1 179 ? -2.01830 -21.66407 13.30378 1.000 20.52525 179 ALA A N 1
ATOM 1411 C CA . ALA A 1 179 ? -1.99059 -20.35169 13.94127 1.000 19.39206 179 ALA A CA 1
ATOM 1412 C C . ALA A 1 179 ? -1.75264 -20.47148 15.43767 1.000 20.62274 179 ALA A C 1
ATOM 1413 O O . ALA A 1 179 ? -0.97205 -19.70304 16.01574 1.000 16.14171 179 ALA A O 1
ATOM 1415 N N . ALA A 1 180 ? -2.42780 -21.42967 16.08356 1.000 18.56580 180 ALA A N 1
ATOM 1416 C CA . ALA A 1 180 ? -2.22012 -21.63261 17.51010 1.000 20.76859 180 ALA A CA 1
ATOM 1417 C C . ALA A 1 180 ? -0.80102 -22.11345 17.80713 1.000 20.08759 180 ALA A C 1
ATOM 1418 O O . ALA A 1 180 ? -0.23444 -21.73861 18.83860 1.000 19.29977 180 ALA A O 1
ATOM 1420 N N . CYS A 1 181 ? -0.19773 -22.90960 16.91722 1.000 17.37653 181 CYS A N 1
ATOM 1421 C CA . CYS A 1 181 ? 1.18127 -23.34833 17.15546 1.000 20.81574 181 CYS A CA 1
ATOM 1422 C C . CYS A 1 181 ? 2.15779 -22.18044 17.07604 1.000 20.69071 181 CYS A C 1
ATOM 1423 O O . CYS A 1 181 ? 3.11371 -22.09123 17.86587 1.000 17.12404 181 CYS A O 1
ATOM 1426 N N . ILE A 1 182 ? 1.97784 -21.31946 16.07880 1.000 17.17560 182 ILE A N 1
ATOM 1427 C CA . ILE A 1 182 ? 2.80189 -20.12619 15.97233 1.000 19.26348 182 ILE A CA 1
ATOM 1428 C C . ILE A 1 182 ? 2.62576 -19.26936 17.21559 1.000 17.67108 182 ILE A C 1
ATOM 1429 O O . ILE A 1 182 ? 3.59289 -18.74850 17.77524 1.000 19.60261 182 ILE A O 1
ATOM 1434 N N . GLN A 1 183 ? 1.38610 -19.13083 17.67716 1.000 19.75755 183 GLN A N 1
ATOM 1435 C CA . GLN A 1 183 ? 1.11546 -18.30346 18.84840 1.000 20.26033 183 GLN A CA 1
ATOM 1436 C C . GLN A 1 183 ? 1.85682 -18.81041 20.08940 1.000 20.93721 183 GLN A C 1
ATOM 1437 O O . GLN A 1 183 ? 2.40496 -18.00905 20.86549 1.000 22.19917 183 GLN A O 1
ATOM 1443 N N . TYR A 1 184 ? 1.88246 -20.13066 20.31331 1.000 17.75716 184 TYR A N 1
ATOM 1444 C CA . TYR A 1 184 ? 2.64733 -20.62277 21.46243 1.000 20.25195 184 TYR A CA 1
ATOM 1445 C C . TYR A 1 184 ? 4.12476 -20.32686 21.29043 1.000 19.14254 184 TYR A C 1
ATOM 1446 O O . TYR A 1 184 ? 4.81472 -19.96257 22.25474 1.000 18.53589 184 TYR A O 1
ATOM 1455 N N . GLU A 1 185 ? 4.63618 -20.49214 20.06860 1.000 18.20849 185 GLU A N 1
ATOM 1456 C CA . GLU A 1 185 ? 6.05409 -20.24703 19.85425 1.000 20.44965 185 GLU A CA 1
ATOM 1457 C C . GLU A 1 185 ? 6.41207 -18.78071 20.08733 1.000 18.88071 185 GLU A C 1
ATOM 1458 O O . GLU A 1 185 ? 7.44134 -18.49083 20.70029 1.000 19.74593 185 GLU A O 1
ATOM 1464 N N . VAL A 1 186 ? 5.58387 -17.84218 19.62258 1.000 17.93144 186 VAL A N 1
ATOM 1465 C CA . VAL A 1 186 ? 6.01871 -16.44669 19.51866 1.000 21.20653 186 VAL A CA 1
ATOM 1466 C C . VAL A 1 186 ? 5.36324 -15.50819 20.52060 1.000 20.46763 186 VAL A C 1
ATOM 1467 O O . VAL A 1 186 ? 5.79406 -14.34918 20.61632 1.000 23.12554 186 VAL A O 1
ATOM 1471 N N . ASN A 1 187 ? 4.33732 -15.93686 21.25270 1.000 24.34311 187 ASN A N 1
ATOM 1472 C CA . ASN A 1 187 ? 3.63498 -14.99564 22.11556 1.000 22.91427 187 ASN A CA 1
ATOM 1473 C C . ASN A 1 187 ? 4.09971 -15.18092 23.55012 1.000 23.05178 187 ASN A C 1
ATOM 1474 O O . ASN A 1 187 ? 3.71914 -16.17646 24.18639 1.000 21.17617 187 ASN A O 1
ATOM 1479 N N . PRO A 1 188 ? 4.87332 -14.24737 24.11862 1.000 22.36395 188 PRO A N 1
ATOM 1480 C CA . PRO A 1 188 ? 5.33129 -14.42036 25.50991 1.000 22.15492 188 PRO A CA 1
ATOM 1481 C C . PRO A 1 188 ? 4.23464 -14.24100 26.54464 1.000 23.28902 188 PRO A C 1
ATOM 1482 O O . PRO A 1 188 ? 4.44574 -14.59898 27.70799 1.000 26.05547 188 PRO A O 1
ATOM 1486 N N . ASN A 1 189 ? 3.06935 -13.72864 26.17329 1.000 22.16503 189 ASN A N 1
ATOM 1487 C CA . ASN A 1 189 ? 1.98988 -13.63453 27.14547 1.000 24.19820 189 ASN A CA 1
ATOM 1488 C C . ASN A 1 189 ? 1.32141 -14.97527 27.42027 1.000 23.27773 189 ASN A C 1
ATOM 1489 O O . ASN A 1 189 ? 0.60202 -15.09871 28.41266 1.000 23.64466 189 ASN A O 1
ATOM 1494 N N . ILE A 1 190 ? 1.53720 -15.98440 26.58749 1.000 23.34174 190 ILE A N 1
ATOM 1495 C CA . ILE A 1 190 ? 0.97833 -17.31394 26.81685 1.000 21.89969 190 ILE A CA 1
ATOM 1496 C C . ILE A 1 190 ? 1.95030 -18.06563 27.72231 1.000 23.51202 190 ILE A C 1
ATOM 1497 O O . ILE A 1 190 ? 3.13504 -18.18148 27.37409 1.000 23.61253 190 ILE A O 1
ATOM 1502 N N . PRO A 1 191 ? 1.51851 -18.53877 28.88700 1.000 23.78538 191 PRO A N 1
ATOM 1503 C CA . PRO A 1 191 ? 2.45846 -19.20865 29.79352 1.000 24.72642 191 PRO A CA 1
ATOM 1504 C C . PRO A 1 191 ? 2.86495 -20.57090 29.26205 1.000 22.94384 191 PRO A C 1
ATOM 1505 O O . PRO A 1 191 ? 2.19585 -21.17842 28.41795 1.000 22.10308 191 PRO A O 1
ATOM 1509 N N . ASP A 1 192 ? 4.00556 -21.03263 29.75986 1.000 26.49437 192 ASP A N 1
ATOM 1510 C CA . ASP A 1 192 ? 4.45545 -22.38931 29.48479 1.000 27.76151 192 ASP A CA 1
ATOM 1511 C C . ASP A 1 192 ? 3.32530 -23.37952 29.75742 1.000 28.86470 192 ASP A C 1
ATOM 1512 O O . ASP A 1 192 ? 2.64772 -23.30374 30.78935 1.000 27.06566 192 ASP A O 1
ATOM 1517 N N . HIS A 1 193 ? 3.10512 -24.29104 28.81863 1.000 23.78624 193 HIS A N 1
ATOM 1518 C CA . HIS A 1 193 ? 2.14854 -25.37443 29.01291 1.000 23.95990 193 HIS A CA 1
ATOM 1519 C C . HIS A 1 193 ? 2.86359 -26.59421 29.59527 1.000 28.77267 193 HIS A C 1
ATOM 1520 O O . HIS A 1 193 ? 3.83686 -27.09438 29.01058 1.000 26.90424 193 HIS A O 1
ATOM 1527 N N . VAL A 1 194 ? 2.38165 -27.07372 30.73737 1.000 26.07822 194 VAL A N 1
ATOM 1528 C CA . VAL A 1 194 ? 2.91871 -28.28179 31.35965 1.000 28.87770 194 VAL A CA 1
ATOM 1529 C C . VAL A 1 194 ? 2.14061 -29.47591 30.82356 1.000 32.20046 194 VAL A C 1
ATOM 1530 O O . VAL A 1 194 ? 0.91776 -29.55598 30.98589 1.000 31.12937 194 VAL A O 1
ATOM 1534 N N . LEU A 1 195 ? 2.84913 -30.40055 30.18432 1.000 38.54064 195 LEU A N 1
ATOM 1535 C CA . LEU A 1 195 ? 2.21777 -31.53603 29.52293 1.000 41.74637 195 LEU A CA 1
ATOM 1536 C C . LEU A 1 195 ? 1.88582 -32.59850 30.55927 1.000 46.74998 195 LEU A C 1
ATOM 1537 O O . LEU A 1 195 ? 2.07669 -32.40624 31.76300 1.000 46.57534 195 LEU A O 1
ATOM 1542 N N . ALA A 1 196 ? 1.40658 -33.75085 30.08956 1.000 50.94300 196 ALA A N 1
ATOM 1543 C CA . ALA A 1 196 ? 1.00719 -34.84395 30.96518 1.000 51.03428 196 ALA A CA 1
ATOM 1544 C C . ALA A 1 196 ? 2.18113 -35.51872 31.66737 1.000 52.06266 196 ALA A C 1
ATOM 1545 O O . ALA A 1 196 ? 1.94684 -36.38368 32.51244 1.000 57.62970 196 ALA A O 1
ATOM 1547 N N . ASP A 1 197 ? 3.43009 -35.16833 31.36074 1.000 57.59419 197 ASP A N 1
ATOM 1548 C CA . ASP A 1 197 ? 4.57708 -35.79323 32.01406 1.000 54.86754 197 ASP A CA 1
ATOM 1549 C C . ASP A 1 197 ? 5.35737 -34.82374 32.88242 1.000 59.50997 197 ASP A C 1
ATOM 1550 O O . ASP A 1 197 ? 6.52077 -35.10163 33.20730 1.000 61.76332 197 ASP A O 1
ATOM 1552 N N . GLY A 1 198 ? 4.76314 -33.68965 33.25195 1.000 51.53421 198 GLY A N 1
ATOM 1553 C CA . GLY A 1 198 ? 5.51515 -32.64119 33.90282 1.000 45.83783 198 GLY A CA 1
ATOM 1554 C C . GLY A 1 198 ? 6.52680 -31.97367 33.01261 1.000 42.12689 198 GLY A C 1
ATOM 1555 O O . GLY A 1 198 ? 7.22241 -31.06348 33.46692 1.000 42.23722 198 GLY A O 1
ATOM 1556 N N . SER A 1 199 ? 6.64219 -32.41264 31.76337 1.000 44.80693 199 SER A N 1
ATOM 1557 C CA . SER A 1 199 ? 7.45703 -31.72715 30.78038 1.000 42.92480 199 SER A CA 1
ATOM 1558 C C . SER A 1 199 ? 6.72444 -30.48807 30.28293 1.000 36.30270 199 SER A C 1
ATOM 1559 O O . SER A 1 199 ? 5.49146 -30.43936 30.24159 1.000 35.31331 199 SER A O 1
ATOM 1562 N N . VAL A 1 200 ? 7.50535 -29.49491 29.89326 1.000 33.12855 200 VAL A N 1
ATOM 1563 C CA . VAL A 1 200 ? 7.00847 -28.22332 29.39392 1.000 33.13133 200 VAL A CA 1
ATOM 1564 C C . VAL A 1 200 ? 7.10763 -28.23706 27.87439 1.000 31.64394 200 VAL A C 1
ATOM 1565 O O . VAL A 1 200 ? 8.14178 -28.63458 27.32027 1.000 30.13601 200 VAL A O 1
ATOM 1569 N N . ALA A 1 201 ? 6.04649 -27.79472 27.19771 1.000 28.14672 201 ALA A N 1
ATOM 1570 C CA . ALA A 1 201 ? 6.05906 -27.76668 25.73471 1.000 25.91827 201 ALA A CA 1
ATOM 1571 C C . ALA A 1 201 ? 7.04064 -26.70528 25.24881 1.000 26.08890 201 ALA A C 1
ATOM 1572 O O . ALA A 1 201 ? 7.00848 -25.56762 25.73705 1.000 24.50954 201 ALA A O 1
ATOM 1574 N N . PRO A 1 202 ? 7.93686 -27.03571 24.32524 1.000 25.80781 202 PRO A N 1
ATOM 1575 C CA . PRO A 1 202 ? 8.93847 -26.06361 23.88151 1.000 24.87472 202 PRO A CA 1
ATOM 1576 C C . PRO A 1 202 ? 8.35263 -25.06488 22.89683 1.000 23.22988 202 PRO A C 1
ATOM 1577 O O . PRO A 1 202 ? 7.31074 -25.28809 22.27981 1.000 21.32546 202 PRO A O 1
ATOM 1581 N N . ARG A 1 203 ? 9.05068 -23.93661 22.76287 1.000 22.28835 203 ARG A N 1
ATOM 1582 C CA . ARG A 1 203 ? 8.54822 -22.79986 21.98702 1.000 22.29894 203 ARG A CA 1
ATOM 1583 C C . ARG A 1 203 ? 8.94601 -22.98070 20.52271 1.000 21.72981 203 ARG A C 1
ATOM 1584 O 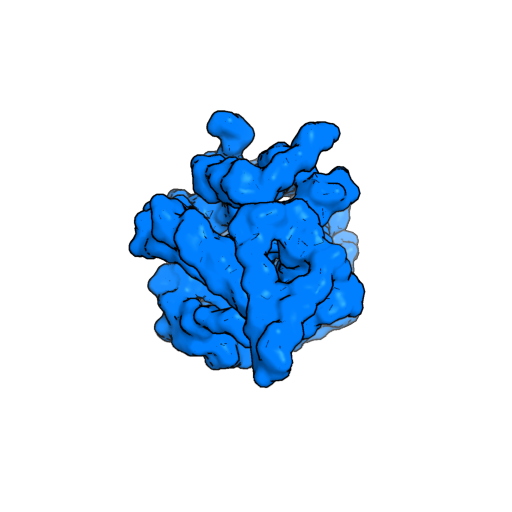O . ARG A 1 203 ? 9.86341 -22.34294 20.00482 1.000 22.12449 203 ARG A O 1
ATOM 1592 N N . ASN A 1 204 ? 8.22241 -23.87037 19.84484 1.000 22.93941 204 ASN A N 1
ATOM 1593 C CA . ASN A 1 204 ? 8.59377 -24.29155 18.49525 1.000 23.31697 204 ASN A CA 1
ATOM 1594 C C . ASN A 1 204 ? 7.32490 -24.78940 17.81159 1.000 22.40711 204 ASN A C 1
ATOM 1595 O O . ASN A 1 204 ? 6.81046 -25.84238 18.18147 1.000 23.87987 204 ASN A O 1
ATOM 1600 N N . ARG A 1 205 ? 6.83287 -24.03968 16.81383 1.000 21.87277 205 ARG A N 1
ATOM 1601 C CA . ARG A 1 205 ? 5.54596 -24.34922 16.19422 1.000 22.37491 205 ARG A CA 1
ATOM 1602 C C . ARG A 1 205 ? 5.49352 -25.77745 15.65006 1.000 26.65577 205 ARG A C 1
ATOM 1603 O O . ARG A 1 205 ? 4.40845 -26.36394 15.53794 1.000 25.95372 205 ARG A O 1
ATOM 1611 N N . GLU A 1 206 ? 6.63957 -26.34930 15.30221 1.000 24.83127 206 GLU A N 1
ATOM 1612 C CA . GLU A 1 206 ? 6.64509 -27.67278 14.69869 1.000 29.28640 206 GLU A CA 1
ATOM 1613 C C . GLU A 1 206 ? 6.52011 -28.79690 15.72214 1.000 30.41756 206 GLU A C 1
ATOM 1614 O O . GLU A 1 206 ? 6.27792 -29.94344 15.33092 1.000 30.05653 206 GLU A O 1
ATOM 1620 N N . LEU A 1 207 ? 6.67153 -28.49723 17.01343 1.000 29.29901 207 LEU A N 1
ATOM 1621 C CA . LEU A 1 207 ? 6.59882 -29.49694 18.07076 1.000 28.45768 207 LEU A CA 1
ATOM 1622 C C . LEU A 1 207 ? 5.35220 -29.35351 18.94050 1.000 26.86507 207 LEU A C 1
ATOM 1623 O O . LEU A 1 207 ? 5.20548 -30.09240 19.91406 1.000 29.46413 207 LEU A O 1
ATOM 1628 N N . VAL A 1 208 ? 4.43962 -28.44568 18.59899 1.000 26.81452 208 VAL A N 1
ATOM 1629 C CA . VAL A 1 208 ? 3.24692 -28.19737 19.40695 1.000 26.75258 208 VAL A CA 1
ATOM 1630 C C . VAL A 1 208 ? 2.19977 -29.27554 19.13665 1.000 27.00798 208 VAL A C 1
ATOM 1631 O O . VAL A 1 208 ? 1.80834 -29.49846 17.98562 1.000 24.19500 208 VAL A O 1
ATOM 1635 N N . THR A 1 209 ? 1.71095 -29.91301 20.19838 1.000 24.44448 209 THR A N 1
ATOM 1636 C CA . THR A 1 209 ? 0.72384 -30.98642 20.13487 1.000 24.20709 209 THR A CA 1
ATOM 1637 C C . THR A 1 209 ? -0.68134 -30.44477 20.37321 1.000 25.10901 209 THR A C 1
ATOM 1638 O O . THR A 1 209 ? -0.85625 -29.31134 20.82623 1.000 26.24284 209 THR A O 1
ATOM 1642 N N . PRO A 1 210 ? -1.72994 -31.24040 20.07768 1.000 27.73129 210 PRO A N 1
ATOM 1643 C CA . PRO A 1 210 ? -3.10143 -30.74531 20.30521 1.000 28.78374 210 PRO A CA 1
ATOM 1644 C C . PRO A 1 210 ? -3.32959 -30.19697 21.70816 1.000 28.49967 210 PRO A C 1
ATOM 1645 O O . PRO A 1 210 ? -4.05054 -29.20562 21.88071 1.000 25.83137 210 PRO A O 1
ATOM 1649 N N . GLU A 1 211 ? -2.70964 -30.82191 22.71265 1.000 28.55732 211 GLU A N 1
ATOM 1650 C CA . GLU A 1 211 ? -2.89400 -30.40658 24.09908 1.000 29.64387 211 GLU A CA 1
ATOM 1651 C C . GLU A 1 211 ? -2.46196 -28.96230 24.29871 1.000 25.89572 211 GLU A C 1
ATOM 1652 O O . GLU A 1 211 ? -3.15809 -28.17432 24.95133 1.000 24.18951 211 GLU A O 1
ATOM 1658 N N . THR A 1 212 ? -1.31723 -28.59378 23.73257 1.000 23.57611 212 THR A N 1
ATOM 1659 C CA . THR A 1 212 ? -0.85461 -27.22020 23.84284 1.000 21.86685 212 THR A CA 1
ATOM 1660 C C . THR A 1 212 ? -1.69644 -26.28254 22.98414 1.000 23.82595 212 THR A C 1
ATOM 1661 O O . THR A 1 212 ? -1.91034 -25.12088 23.36066 1.000 22.18896 212 THR A O 1
ATOM 1665 N N . VAL A 1 213 ? -2.20095 -26.76272 21.84133 1.000 21.56930 213 VAL A N 1
ATOM 1666 C CA . VAL A 1 213 ? -3.07059 -25.92224 21.01808 1.000 24.23535 213 VAL A CA 1
ATOM 1667 C C . VAL A 1 213 ? -4.32579 -25.53395 21.79371 1.000 22.37621 213 VAL A C 1
ATOM 1668 O O . VAL A 1 213 ? -4.76309 -24.37697 21.75345 1.000 20.99612 213 VAL A O 1
ATOM 1672 N N . HIS A 1 214 ? -4.89670 -26.48043 22.55140 1.000 24.90210 214 HIS A N 1
ATOM 1673 C CA . HIS A 1 214 ? -6.04532 -26.15326 23.39206 1.000 25.83649 214 HIS A CA 1
ATOM 1674 C C . HIS A 1 214 ? -5.65383 -25.21009 24.52969 1.000 28.49138 214 HIS A C 1
ATOM 1675 O O . HIS A 1 214 ? -6.43556 -24.32963 24.90356 1.000 26.81977 214 HIS A O 1
ATOM 1682 N N . HIS A 1 215 ? -4.44525 -25.37118 25.07896 1.000 24.56927 215 HIS A N 1
ATOM 1683 C CA . HIS A 1 215 ? -3.92313 -24.43154 26.07764 1.000 23.37745 215 HIS A CA 1
ATOM 1684 C C . HIS A 1 215 ? -3.88415 -23.00515 25.52065 1.000 24.08287 215 HIS A C 1
ATOM 1685 O O . HIS A 1 215 ? -4.34599 -22.05673 26.16871 1.000 21.73308 215 HIS A O 1
ATOM 1692 N N . VAL A 1 216 ? -3.38126 -22.85007 24.29134 1.000 21.90583 216 VAL A N 1
ATOM 1693 C CA . VAL A 1 216 ? -3.38100 -21.54957 23.60914 1.000 21.86968 216 VAL A CA 1
ATOM 1694 C C . VAL A 1 216 ? -4.80523 -21.01885 23.43662 1.000 20.73551 216 VAL A C 1
ATOM 1695 O O . VAL A 1 216 ? -5.08908 -19.84987 23.72641 1.000 21.54849 216 VAL A O 1
ATOM 1699 N N . ALA A 1 217 ? -5.71785 -21.86538 22.94175 1.000 22.35219 217 ALA A N 1
ATOM 1700 C CA . ALA A 1 217 ? -7.10553 -21.44463 22.72910 1.000 23.51005 217 ALA A CA 1
ATOM 1701 C C . ALA A 1 217 ? -7.75847 -20.96983 24.02141 1.000 24.00735 217 ALA A C 1
ATOM 1702 O O . ALA A 1 217 ? -8.41870 -19.92457 24.04559 1.000 23.65914 217 ALA A O 1
ATOM 1704 N N . GLN A 1 218 ? -7.60991 -21.74307 25.10345 1.000 24.41806 218 GLN A N 1
ATOM 1705 C CA . GLN A 1 218 ? -8.17375 -21.33350 26.38623 1.000 25.51095 218 GLN A CA 1
ATOM 1706 C C . GLN A 1 218 ? -7.59989 -19.99806 26.83077 1.000 25.64936 218 GLN A C 1
ATOM 1707 O O . GLN A 1 218 ? -8.32443 -19.14061 27.35433 1.000 27.19249 218 GLN A O 1
ATOM 1713 N N . HIS A 1 219 ? -6.29813 -19.79671 26.62973 1.000 22.12480 219 HIS A N 1
ATOM 1714 C CA . HIS A 1 219 ? -5.70219 -18.52355 27.01307 1.000 24.52942 219 HIS A CA 1
ATOM 1715 C C . HIS A 1 219 ? -6.32549 -17.36875 26.23784 1.000 24.12298 219 HIS A C 1
ATOM 1716 O O . HIS A 1 219 ? -6.64863 -16.32358 26.81600 1.000 23.03637 219 HIS A O 1
ATOM 1723 N N . LEU A 1 220 ? -6.46789 -17.53089 24.92132 1.000 20.59612 220 LEU A N 1
ATOM 1724 C CA . LEU A 1 220 ? -6.98728 -16.44972 24.09275 1.000 21.57243 220 LEU A CA 1
ATOM 1725 C C . LEU A 1 220 ? -8.46011 -16.16800 24.39445 1.000 24.48350 220 LEU A C 1
ATOM 1726 O O . LEU A 1 220 ? -8.87074 -14.99722 24.48021 1.000 24.15270 220 LEU A O 1
ATOM 1731 N N . ILE A 1 221 ? -9.26378 -17.21995 24.59048 1.000 23.02938 221 ILE A N 1
ATOM 1732 C CA . ILE A 1 221 ? -10.65208 -17.02573 25.01493 1.000 25.94758 221 ILE A CA 1
ATOM 1733 C C . ILE A 1 221 ? -10.70423 -16.22802 26.31193 1.000 28.85962 221 ILE A C 1
ATOM 1734 O O . ILE A 1 221 ? -11.47205 -15.26621 26.44332 1.000 25.56779 221 ILE A O 1
ATOM 1739 N N . GLU A 1 222 ? -9.91335 -16.64127 27.30661 1.000 27.57389 222 GLU A N 1
ATOM 1740 C CA . GLU A 1 222 ? -9.87761 -15.90054 28.56092 1.000 30.93855 222 GLU A CA 1
ATOM 1741 C C . GLU A 1 222 ? -9.45926 -14.45815 28.32044 1.000 28.49159 222 GLU A C 1
ATOM 1742 O O . GLU A 1 222 ? -9.97792 -13.53856 28.96146 1.000 29.79785 222 GLU A O 1
ATOM 1748 N N . HIS A 1 223 ? -8.51976 -14.24297 27.39875 1.000 25.61282 223 HIS A N 1
ATOM 1749 C CA . HIS A 1 223 ? -8.08022 -12.88417 27.10668 1.000 30.49032 223 HIS A CA 1
ATOM 1750 C C . HIS A 1 223 ? -9.20120 -12.04929 26.49492 1.000 28.72653 223 HIS A C 1
ATOM 1751 O O . HIS A 1 223 ? -9.41706 -10.90280 26.90389 1.000 29.97905 223 HIS A O 1
ATOM 1758 N N . PHE A 1 224 ? -9.90527 -12.59070 25.50201 1.000 28.92203 224 PHE A N 1
ATOM 1759 C CA . PHE A 1 224 ? -10.85986 -11.81275 24.71373 1.000 32.91899 224 PHE A CA 1
ATOM 1760 C C . PHE A 1 224 ? -12.28508 -11.82072 25.26355 1.000 35.89869 224 PHE A C 1
ATOM 1761 O O . PHE A 1 224 ? -13.16276 -11.20715 24.65382 1.000 31.95670 224 PHE A O 1
ATOM 1769 N N . LYS A 1 225 ? -12.54383 -12.48051 26.39738 1.000 37.77888 225 LYS A N 1
ATOM 1770 C CA . LYS A 1 225 ? -13.92952 -12.61421 26.83522 1.000 42.01044 225 LYS A CA 1
ATOM 1771 C C . LYS A 1 225 ? -14.47620 -11.32090 27.42456 1.000 43.03191 225 LYS A C 1
ATOM 1772 O O . LYS A 1 225 ? -15.69254 -11.21232 27.62360 1.000 46.43418 225 LYS A O 1
ATOM 1778 N N . GLY A 1 226 ? -13.61989 -10.33920 27.70072 1.000 35.79358 226 GLY A N 1
ATOM 1779 C CA . GLY A 1 226 ? -14.10998 -9.01426 28.05245 1.000 34.29632 226 GLY A CA 1
ATOM 1780 C C . GLY A 1 226 ? -14.61966 -8.18351 26.88983 1.000 32.85319 226 GLY A C 1
ATOM 1781 O O . GLY A 1 226 ? -15.03222 -7.04039 27.09382 1.000 34.41140 226 GLY A O 1
ATOM 1782 N N . PHE A 1 227 ? -14.58499 -8.72380 25.67574 1.000 33.92112 227 PHE A N 1
ATOM 1783 C CA . PHE A 1 227 ? -15.18839 -8.13121 24.48489 1.000 29.16404 227 PHE A CA 1
ATOM 1784 C C . PHE A 1 227 ? -16.50241 -8.83265 24.17219 1.000 33.33100 227 PHE A C 1
ATOM 1785 O O . PHE A 1 227 ? -16.58969 -10.06423 24.25413 1.000 30.30591 227 PHE A O 1
ATOM 1793 N N . GLN A 1 228 ? -17.51629 -8.05692 23.79365 1.000 28.76728 228 GLN A N 1
ATOM 1794 C CA . GLN A 1 228 ? -18.75326 -8.64654 23.30881 1.000 29.71770 228 GLN A CA 1
ATOM 1795 C C . GLN A 1 228 ? -18.60100 -8.99454 21.82904 1.000 28.81241 228 GLN A C 1
ATOM 1796 O O . GLN A 1 228 ? -18.03111 -8.22255 21.05431 1.000 31.93656 228 GLN A O 1
ATOM 1802 N N . ALA A 1 229 ? -19.08232 -10.17892 21.44320 1.000 25.53282 229 ALA A N 1
ATOM 1803 C CA . ALA A 1 229 ? -18.87551 -10.67114 20.07472 1.000 23.51867 229 ALA A CA 1
ATOM 1804 C C . ALA A 1 229 ? -19.70451 -9.89032 19.05874 1.000 22.61891 229 ALA A C 1
ATOM 1805 O O . ALA A 1 229 ? -20.90264 -9.66741 19.27532 1.000 26.12076 229 ALA A O 1
ATOM 1807 N N . PRO A 1 230 ? -19.11562 -9.47440 17.94145 1.000 24.94958 230 PRO A N 1
ATOM 1808 C CA . PRO A 1 230 ? -19.91231 -8.93256 16.82032 1.000 27.32324 230 PRO A CA 1
ATOM 1809 C C . PRO A 1 230 ? -20.84466 -9.98933 16.25049 1.000 26.33444 230 PRO A C 1
ATOM 1810 O O . PRO A 1 230 ? -20.63812 -11.19249 16.47191 1.000 23.98209 230 PRO A O 1
ATOM 1814 N N . PRO A 1 231 ? -21.85535 -9.59457 15.44938 1.000 29.47623 231 PRO A N 1
ATOM 1815 C CA . PRO A 1 231 ? -22.05821 -8.25103 14.89355 1.000 30.67730 231 PRO A CA 1
ATOM 1816 C C . PRO A 1 231 ? -22.64484 -7.23396 15.86865 1.000 30.74136 231 PRO A C 1
ATOM 1817 O O . PRO A 1 231 ? -22.39999 -6.05179 15.68970 1.000 33.25463 231 PRO A O 1
ATOM 1821 N N . LEU A 1 232 ? -23.35975 -7.67508 16.89608 1.000 30.40430 232 LEU A N 1
ATOM 1822 C CA . LEU A 1 232 ? -24.13049 -6.76630 17.72418 1.000 33.16943 232 LEU A CA 1
ATOM 1823 C C . LEU A 1 232 ? -23.83110 -6.83661 19.22058 1.000 34.60849 232 LEU A C 1
ATOM 1824 O O . LEU A 1 232 ? -24.50346 -6.14868 19.99144 1.000 32.79387 232 LEU A O 1
ATOM 1829 N N . GLY A 1 233 ? -22.85821 -7.62699 19.65901 1.000 30.11225 233 GLY A N 1
ATOM 1830 C CA . GLY A 1 233 ? -22.45752 -7.56491 21.05671 1.000 28.10995 233 GLY A CA 1
ATOM 1831 C C . GLY A 1 233 ? -23.40179 -8.25505 22.00933 1.000 29.04442 233 GLY A C 1
ATOM 1832 O O . GLY A 1 233 ? -23.63708 -7.75816 23.12111 1.000 31.65170 233 GLY A O 1
ATOM 1833 N N . ASP A 1 234 ? -23.93449 -9.40631 21.61251 1.000 29.98154 234 ASP A N 1
ATOM 1834 C CA . ASP A 1 234 ? -24.96619 -10.11321 22.36045 1.000 33.44314 234 ASP A CA 1
ATOM 1835 C C . ASP A 1 234 ? -24.42234 -11.08972 23.39462 1.000 33.94410 234 ASP A C 1
ATOM 1836 O O . ASP A 1 234 ? -25.17851 -11.53851 24.26461 1.000 37.17845 234 ASP A O 1
ATOM 1841 N N . ARG A 1 235 ? -23.15429 -11.46159 23.31100 1.000 34.22306 235 ARG A N 1
ATOM 1842 C CA . ARG A 1 235 ? -22.55817 -12.38585 24.26560 1.000 34.41611 235 ARG A CA 1
ATOM 1843 C C . ARG A 1 235 ? -21.06109 -12.16451 24.24605 1.000 30.58924 235 ARG A C 1
ATOM 1844 O O . ARG A 1 235 ? -20.53840 -11.57598 23.29304 1.000 29.78056 235 ARG A O 1
ATOM 1852 N N . PRO A 1 236 ? -20.34401 -12.61498 25.27759 1.000 30.54105 236 PRO A N 1
ATOM 1853 C CA . PRO A 1 236 ? -18.88185 -12.51523 25.24106 1.000 27.82700 236 PRO A CA 1
ATOM 1854 C C . PRO A 1 236 ? -18.28806 -13.30937 24.07931 1.000 30.24488 236 PRO A C 1
ATOM 1855 O O . PRO A 1 236 ? -18.84879 -14.30979 23.61919 1.000 25.78434 236 PRO A O 1
ATOM 1859 N N . VAL A 1 237 ? -17.13381 -12.83288 23.60332 1.000 25.70439 237 VAL A N 1
ATOM 1860 C CA . VAL A 1 237 ? -16.39740 -13.52712 22.55361 1.000 24.60113 237 VAL A CA 1
ATOM 1861 C C . VAL A 1 237 ? -16.12282 -14.96608 22.97190 1.000 24.79990 237 VAL A C 1
ATOM 1862 O O . VAL A 1 237 ? -15.80109 -15.24499 24.13294 1.000 26.44278 237 VAL A O 1
ATOM 1866 N N . ASN A 1 238 ? -16.28617 -15.89765 22.02853 1.000 25.23457 238 ASN A N 1
ATOM 1867 C CA . ASN A 1 238 ? -15.96616 -17.29675 22.28928 1.000 24.75644 238 ASN A CA 1
ATOM 1868 C C . ASN A 1 238 ? -15.05258 -17.85056 21.20177 1.000 23.65427 238 ASN A C 1
ATOM 1869 O O . ASN A 1 238 ? -14.48386 -17.07799 20.42029 1.000 21.33152 238 ASN A O 1
ATOM 1874 N N . ILE A 1 239 ? -14.91075 -19.18129 21.13412 1.000 22.21935 239 ILE A N 1
ATOM 1875 C CA . ILE A 1 239 ? -13.97330 -19.78456 20.18269 1.000 22.84376 239 ILE A CA 1
ATOM 1876 C C . ILE A 1 239 ? -14.34533 -19.49493 18.73132 1.000 22.53426 239 ILE A C 1
ATOM 1877 O O . ILE A 1 239 ? -13.47408 -19.55755 17.85138 1.000 22.64302 239 ILE A O 1
ATOM 1882 N N . GLN A 1 240 ? -15.61305 -19.17750 18.44558 1.000 19.06050 240 GLN A N 1
ATOM 1883 C CA . GLN A 1 240 ? -15.97635 -18.82155 17.07187 1.000 20.10316 240 GLN A CA 1
ATOM 1884 C C . GLN A 1 240 ? -15.23640 -17.57240 16.60650 1.000 22.45437 240 GLN A C 1
ATOM 1885 O O . GLN A 1 240 ? -14.75021 -17.51640 15.46776 1.000 22.04256 240 GLN A O 1
ATOM 1891 N N . GLU A 1 241 ? -15.15779 -16.54948 17.46422 1.000 19.83498 241 GLU A N 1
ATOM 1892 C CA . GLU A 1 241 ? -14.43711 -15.33491 17.10186 1.000 20.41665 241 GLU A CA 1
ATOM 1893 C C . GLU A 1 241 ? -12.92742 -15.48860 17.27582 1.000 19.87222 241 GLU A C 1
ATOM 1894 O O . GLU A 1 241 ? -12.15460 -14.93253 16.48080 1.000 20.79498 241 GLU A O 1
ATOM 1900 N N . VAL A 1 242 ? -12.48604 -16.25480 18.28038 1.000 19.38294 242 VAL A N 1
ATOM 1901 C CA . VAL A 1 242 ? -11.05362 -16.48958 18.45366 1.000 19.28665 242 VAL A CA 1
ATOM 1902 C C . VAL A 1 242 ? -10.47679 -17.25164 17.26161 1.000 21.25869 242 VAL A C 1
ATOM 1903 O O . VAL A 1 242 ? -9.35664 -16.95771 16.80435 1.000 19.12512 242 VAL A O 1
ATOM 1907 N N . GLU A 1 243 ? -11.23269 -18.21662 16.71792 1.000 19.98483 243 GLU A N 1
ATOM 1908 C CA . GLU A 1 243 ? -10.78420 -18.90309 15.50192 1.000 21.59143 243 GLU A CA 1
ATOM 1909 C C . GLU A 1 243 ? -10.48689 -17.90808 14.38866 1.000 21.07720 243 GLU A C 1
ATOM 1910 O O . GLU A 1 243 ? -9.45596 -17.99876 13.71200 1.000 19.78508 243 GLU A O 1
ATOM 1916 N N . THR A 1 244 ? -11.39717 -16.95886 14.16951 1.000 18.15067 244 THR A N 1
ATOM 1917 C CA . THR A 1 244 ? -11.17674 -15.95709 13.12873 1.000 18.57331 244 THR A CA 1
ATOM 1918 C C . THR A 1 244 ? -9.99177 -15.06121 13.46936 1.000 19.92239 244 THR A C 1
ATOM 1919 O O . THR A 1 244 ? -9.16578 -14.75268 12.59801 1.000 16.02141 244 THR A O 1
ATOM 1923 N N . ILE A 1 245 ? -9.89717 -14.63367 14.73625 1.000 18.85158 245 ILE A N 1
ATOM 1924 C CA . ILE A 1 245 ? -8.74691 -13.84985 15.17146 1.000 18.62706 245 ILE A CA 1
ATOM 1925 C C . ILE A 1 245 ? -7.44995 -14.61377 14.91783 1.000 19.34174 245 ILE A C 1
ATOM 1926 O O . ILE A 1 245 ? -6.48047 -14.04748 14.40042 1.000 17.55261 245 ILE A O 1
ATOM 1931 N N . LEU A 1 246 ? -7.41949 -15.91323 15.23879 1.000 17.75398 246 LEU A N 1
ATOM 1932 C CA . LEU A 1 246 ? -6.19418 -16.69615 15.06011 1.000 16.61192 246 LEU A CA 1
ATOM 1933 C C . LEU A 1 246 ? -5.80103 -16.79360 13.59677 1.000 20.36393 246 LEU A C 1
ATOM 1934 O O . LEU A 1 246 ? -4.61794 -16.67927 13.25357 1.000 17.54189 246 LEU A O 1
ATOM 1939 N N . CYS A 1 247 ? -6.77531 -17.07799 12.71770 1.000 20.80127 247 CYS A N 1
ATOM 1940 C CA . CYS A 1 247 ? -6.44738 -17.28768 11.30675 1.000 19.24933 247 CYS A CA 1
ATOM 1941 C C . CYS A 1 247 ? -6.07021 -15.98007 10.62238 1.000 20.75125 247 CYS A C 1
ATOM 1942 O O . CYS A 1 247 ? -5.13300 -15.94060 9.81203 1.000 19.89291 247 CYS A O 1
ATOM 1945 N N . LYS A 1 248 ? -6.79668 -14.90244 10.91738 1.000 18.41907 248 LYS A N 1
ATOM 1946 C CA . LYS A 1 248 ? -6.41657 -13.61143 10.35709 1.000 18.28150 248 LYS A CA 1
ATOM 1947 C C . LYS A 1 248 ? -5.09114 -13.13100 10.95214 1.000 17.83925 248 LYS A C 1
ATOM 1948 O O . LYS A 1 248 ? -4.28226 -12.51490 10.25681 1.000 16.81886 248 LYS A O 1
ATOM 1954 N N . TRP A 1 249 ? -4.84225 -13.40779 12.23065 1.000 17.14197 249 TRP A N 1
ATOM 1955 C CA . TRP A 1 249 ? -3.55797 -13.00352 12.79741 1.000 19.82126 249 TRP A CA 1
ATOM 1956 C C . TRP A 1 249 ? -2.41118 -13.74860 12.13284 1.000 18.66905 249 TRP A C 1
ATOM 1957 O O . TRP A 1 249 ? -1.35462 -13.16245 11.87035 1.000 19.44376 249 TRP A O 1
ATOM 1968 N N . LYS A 1 250 ? -2.59264 -15.04854 11.87199 1.000 17.74002 250 LYS A N 1
ATOM 1969 C CA . LYS A 1 250 ? -1.56175 -15.80204 11.16555 1.000 17.46388 250 LYS A CA 1
ATOM 1970 C C . LYS A 1 250 ? -1.26220 -15.17101 9.81180 1.000 19.97468 250 LYS A C 1
ATOM 1971 O O . LYS A 1 250 ? -0.09324 -14.99750 9.44697 1.000 19.58983 250 LYS A O 1
ATOM 1977 N N . SER A 1 251 ? -2.30235 -14.76904 9.07043 1.000 18.79423 251 SER A N 1
ATOM 1978 C CA . SER A 1 251 ? -2.05593 -14.07218 7.80811 1.000 21.26242 251 SER A CA 1
ATOM 1979 C C . SER A 1 251 ? -1.36037 -12.73511 8.04335 1.000 23.11750 251 SER A C 1
ATOM 1980 O O . SER A 1 251 ? -0.44234 -12.36341 7.29807 1.000 20.63440 251 SER A O 1
ATOM 1983 N N . HIS A 1 252 ? -1.78749 -12.00746 9.08499 1.000 22.20527 252 HIS A N 1
ATOM 1984 C CA . HIS A 1 252 ? -1.21865 -10.69766 9.41325 1.000 21.80329 252 HIS A CA 1
ATOM 1985 C C . HIS A 1 252 ? 0.28954 -10.78349 9.62237 1.000 23.10389 252 HIS A C 1
ATOM 1986 O O . HIS A 1 252 ? 1.06313 -10.02039 9.02271 1.000 20.79206 252 HIS A O 1
ATOM 1993 N N . GLN A 1 253 ? 0.73023 -11.71509 10.47618 1.000 25.52825 253 GLN A N 1
ATOM 1994 C CA . GLN A 1 253 ? 2.15564 -11.84235 10.74702 1.000 25.00136 253 GLN A CA 1
ATOM 1995 C C . GLN A 1 253 ? 2.90950 -12.46772 9.57926 1.000 24.54714 253 GLN A C 1
ATOM 1996 O O . GLN A 1 253 ? 4.14220 -12.46744 9.59383 1.000 25.90812 253 GLN A O 1
ATOM 2002 N N . ASN A 1 254 ? 2.20485 -12.98158 8.56981 1.000 24.38135 254 ASN A N 1
ATOM 2003 C CA . ASN A 1 254 ? 2.81628 -13.43720 7.32306 1.000 27.14912 254 ASN A CA 1
ATOM 2004 C C . ASN A 1 254 ? 2.83348 -12.36726 6.23746 1.000 24.44893 254 ASN A C 1
ATOM 2005 O O . ASN A 1 254 ? 3.31873 -12.63054 5.13587 1.000 23.44106 254 ASN A O 1
ATOM 2010 N N . GLY A 1 255 ? 2.32126 -11.17636 6.51270 1.000 24.36935 255 GLY A N 1
ATOM 2011 C CA . GLY A 1 255 ? 2.30124 -10.11710 5.52602 1.000 22.22822 255 GLY A CA 1
ATOM 2012 C C . GLY A 1 255 ? 1.08683 -10.10878 4.63228 1.000 24.66190 255 GLY A C 1
ATOM 2013 O O . GLY A 1 255 ? 1.07101 -9.36997 3.64950 1.000 25.79950 255 GLY A O 1
ATOM 2014 N N . HIS A 1 256 ? 0.05383 -10.88604 4.94497 1.000 23.21457 256 HIS A N 1
ATOM 2015 C CA . HIS A 1 256 ? -1.07578 -11.03313 4.03520 1.000 23.31653 256 HIS A CA 1
ATOM 2016 C C . HIS A 1 256 ? -2.37976 -10.50146 4.60788 1.000 24.65584 256 HIS A C 1
ATOM 2017 O O . HIS A 1 256 ? -3.44037 -10.78818 4.04513 1.000 23.61572 256 HIS A O 1
ATOM 2024 N N . TYR A 1 257 ? -2.34367 -9.74402 5.70954 1.000 22.49892 257 TYR A N 1
ATOM 2025 C CA . TYR A 1 257 ? -3.55393 -9.13412 6.26474 1.000 21.11275 257 TYR A CA 1
ATOM 2026 C C . TYR A 1 257 ? -3.20804 -7.79118 6.89000 1.000 21.56518 257 TYR A C 1
ATOM 2027 O O . TYR A 1 257 ? -3.03582 -7.67582 8.10939 1.000 23.37568 257 TYR A O 1
ATOM 2036 N N . PRO A 1 258 ? -3.11557 -6.74314 6.08389 1.000 21.13006 258 PRO A N 1
ATOM 2037 C CA . PRO A 1 258 ? -3.09402 -5.39048 6.65624 1.000 23.86591 258 PRO A CA 1
ATOM 2038 C C . PRO A 1 258 ? -4.42632 -5.09575 7.33072 1.000 22.24668 258 PRO A C 1
ATOM 2039 O O . PRO A 1 258 ? -5.44830 -5.72050 7.03728 1.000 22.01391 258 PRO A O 1
ATOM 2043 N N . LEU A 1 259 ? -4.40230 -4.14335 8.26282 1.000 26.84878 259 LEU A N 1
ATOM 2044 C CA . LEU A 1 259 ? -5.62747 -3.75977 8.95295 1.000 22.71373 259 LEU A CA 1
ATOM 2045 C C . LEU A 1 259 ? -6.70805 -3.38630 7.94483 1.000 23.67683 259 LEU A C 1
ATOM 2046 O O . LEU A 1 259 ? -6.42421 -2.81024 6.88909 1.000 22.40824 259 LEU A O 1
ATOM 2051 N N . PHE A 1 260 ? -7.94544 -3.77828 8.25903 1.000 21.94307 260 PHE A N 1
ATOM 2052 C CA . PHE A 1 260 ? -9.14483 -3.52358 7.46542 1.000 23.35948 260 PHE A CA 1
ATOM 2053 C C . PHE A 1 260 ? -9.22716 -4.35008 6.17798 1.000 21.66012 260 PHE A C 1
ATOM 2054 O O . PHE A 1 260 ? -10.10072 -4.07408 5.34856 1.000 21.94671 260 PHE A O 1
ATOM 2062 N N . LYS A 1 261 ? -8.39393 -5.38920 6.00809 1.000 21.40344 261 LYS A N 1
ATOM 2063 C CA . LYS A 1 261 ? -8.32934 -6.10274 4.72358 1.000 21.41112 261 LYS A CA 1
ATOM 2064 C C . LYS A 1 261 ? -9.69949 -6.60827 4.26769 1.000 24.96831 261 LYS A C 1
ATOM 2065 O O . LYS A 1 261 ? -10.08250 -6.43769 3.09989 1.000 23.42846 261 LYS A O 1
ATOM 2071 N N . ASP A 1 262 ? -10.44385 -7.24282 5.17971 1.000 21.56873 262 ASP A N 1
ATOM 2072 C CA . ASP A 1 262 ? -11.74147 -7.82657 4.83260 1.000 26.19217 262 ASP A CA 1
ATOM 2073 C C . ASP A 1 262 ? -12.73507 -6.74790 4.38856 1.000 26.13128 262 ASP A C 1
ATOM 2074 O O . ASP A 1 262 ? -13.33830 -6.84625 3.31109 1.000 26.41203 262 ASP A O 1
ATOM 2079 N N . ILE A 1 263 ? -12.92454 -5.71597 5.22239 1.000 21.55028 263 ILE A N 1
ATOM 2080 C CA . ILE A 1 263 ? -13.81860 -4.59990 4.88952 1.000 26.09141 263 ILE A CA 1
ATOM 2081 C C . ILE A 1 263 ? -13.45904 -4.00312 3.52826 1.000 25.07433 263 ILE A C 1
ATOM 2082 O O . ILE A 1 263 ? -14.32339 -3.82260 2.66214 1.000 26.26297 263 ILE A O 1
ATOM 2087 N N . VAL A 1 264 ? -12.17379 -3.70538 3.31273 1.000 21.20798 264 VAL A N 1
ATOM 2088 C CA . VAL A 1 264 ? -11.75109 -3.04169 2.07494 1.000 22.74820 264 VAL A CA 1
ATOM 2089 C C . VAL A 1 264 ? -12.02202 -3.92671 0.85370 1.000 24.73578 264 VAL A C 1
ATOM 2090 O O . VAL A 1 264 ? -12.56179 -3.46839 -0.16385 1.000 23.69943 264 VAL A O 1
ATOM 2094 N N . GLU A 1 265 ? -11.67359 -5.21303 0.93844 1.000 24.51537 265 GLU A N 1
ATOM 2095 C CA . GLU A 1 265 ? -11.83720 -6.07306 -0.23151 1.000 25.60436 265 GLU A CA 1
ATOM 2096 C C . GLU A 1 265 ? -13.30399 -6.41585 -0.50068 1.000 23.44965 265 GLU A C 1
ATOM 2097 O O . GLU A 1 265 ? -13.70669 -6.50934 -1.66548 1.000 22.90049 265 GLU A O 1
ATOM 2103 N N . ILE A 1 266 ? -14.12759 -6.56835 0.53909 1.000 22.71964 266 ILE A N 1
ATOM 2104 C CA . ILE A 1 266 ? -15.55513 -6.77423 0.30303 1.000 23.76607 266 ILE A CA 1
ATOM 2105 C C . ILE A 1 266 ? -16.15145 -5.56598 -0.39879 1.000 22.24704 266 ILE A C 1
ATOM 2106 O O . ILE A 1 266 ? -16.81811 -5.69669 -1.42989 1.000 23.32901 266 ILE A O 1
ATOM 2111 N N . ARG A 1 267 ? -15.92537 -4.37056 0.15167 1.000 23.16937 267 ARG A N 1
ATOM 2112 C CA . ARG A 1 267 ? -16.50234 -3.16773 -0.44991 1.000 24.35739 267 ARG A CA 1
ATOM 2113 C C . ARG A 1 267 ? -16.04443 -3.00377 -1.89424 1.000 24.03777 267 ARG A C 1
ATOM 2114 O O . ARG A 1 267 ? -16.83758 -2.62911 -2.76962 1.000 22.13031 267 ARG A O 1
ATOM 2122 N N . GLU A 1 268 ? -14.77378 -3.31446 -2.16492 1.000 21.34788 268 GLU A N 1
ATOM 2123 C CA . GLU A 1 268 ? -14.26160 -3.25316 -3.52892 1.000 25.30881 268 GLU A CA 1
ATOM 2124 C C . GLU A 1 268 ? -15.00114 -4.22731 -4.44407 1.000 25.44618 268 GLU A C 1
ATOM 2125 O O . GLU A 1 268 ? -15.37892 -3.87626 -5.56557 1.000 23.07733 268 GLU A O 1
ATOM 2131 N N . ALA A 1 269 ? -15.20407 -5.46448 -3.98376 1.000 23.33744 269 ALA A N 1
ATOM 2132 C CA . ALA A 1 269 ? -15.88933 -6.45882 -4.80078 1.000 23.82298 269 ALA A CA 1
ATOM 2133 C C . ALA A 1 269 ? -17.39085 -6.20700 -4.88195 1.000 22.15648 269 ALA A C 1
ATOM 2134 O O . ALA A 1 269 ? -18.01720 -6.52480 -5.90084 1.000 23.25053 269 ALA A O 1
ATOM 2136 N N . ALA A 1 270 ? -17.98111 -5.62189 -3.84289 1.000 19.25953 270 ALA A N 1
ATOM 2137 C CA . ALA A 1 270 ? -19.43360 -5.46483 -3.79710 1.000 21.32895 270 ALA A CA 1
ATOM 2138 C C . ALA A 1 270 ? -19.92726 -4.23444 -4.55756 1.000 21.03948 270 ALA A C 1
ATOM 2139 O O . ALA A 1 270 ? -21.08277 -4.22256 -5.01141 1.000 20.16698 270 ALA A O 1
ATOM 2141 N N . LEU A 1 271 ? -19.09278 -3.19567 -4.69432 1.000 20.26651 271 LEU A N 1
ATOM 2142 C CA . LEU A 1 271 ? -19.56304 -1.95509 -5.31280 1.000 21.63720 271 LEU A CA 1
ATOM 2143 C C . LEU A 1 271 ? -20.10928 -2.14311 -6.73041 1.000 23.25900 271 LEU A C 1
ATOM 2144 O O . LEU A 1 271 ? -21.18073 -1.57704 -7.02013 1.000 23.33833 271 LEU A O 1
ATOM 2149 N N . PRO A 1 272 ? -19.47513 -2.90238 -7.63889 1.000 24.60720 272 PRO A N 1
ATOM 2150 C CA . PRO A 1 272 ? -20.07456 -3.06639 -8.97823 1.000 26.01116 272 PRO A CA 1
ATOM 2151 C C . PRO A 1 272 ? -21.49332 -3.60480 -8.94112 1.000 23.98543 272 PRO A C 1
ATOM 2152 O O . PRO A 1 272 ? -22.30914 -3.23945 -9.79840 1.000 24.77585 272 PRO A O 1
ATOM 2156 N N . TRP A 1 273 ? -21.82059 -4.43767 -7.95066 1.000 22.24395 273 TRP A N 1
ATOM 2157 C CA . TRP A 1 273 ? -23.14635 -5.04254 -7.88052 1.000 22.23546 273 TRP A CA 1
ATOM 2158 C C . TRP A 1 273 ? -24.22304 -4.04091 -7.45973 1.000 24.47801 273 TRP A C 1
ATOM 2159 O O . TRP A 1 273 ? -25.39748 -4.21900 -7.80890 1.000 24.73757 273 TRP A O 1
ATOM 2170 N N . ALA A 1 274 ? -23.84948 -2.98508 -6.72832 1.000 24.72889 274 ALA A N 1
ATOM 2171 C CA . ALA A 1 274 ? -24.82788 -2.00382 -6.26423 1.000 23.77242 274 ALA A CA 1
ATOM 2172 C C . ALA A 1 274 ? -25.52082 -1.29167 -7.41499 1.000 26.83895 274 ALA A C 1
ATOM 2173 O O . ALA A 1 274 ? -26.64763 -0.81850 -7.24997 1.000 29.05422 274 ALA A O 1
ATOM 2175 N N . LYS A 1 275 ? -24.88788 -1.21904 -8.58071 1.000 26.71071 275 LYS A N 1
ATOM 2176 C CA . LYS A 1 275 ? -25.52810 -0.55205 -9.70077 1.000 29.46133 275 LYS A CA 1
ATOM 2177 C C . LYS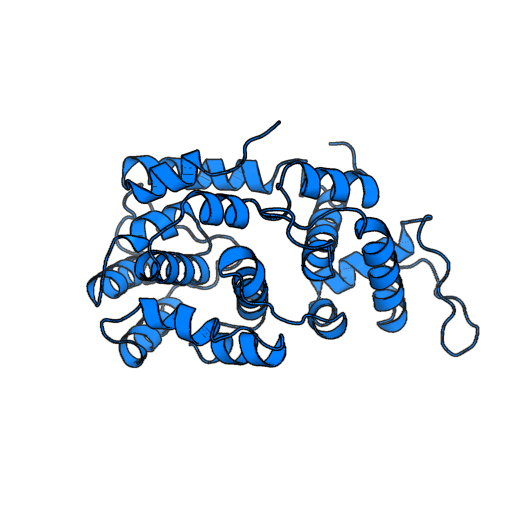 A 1 275 ? -26.66421 -1.37937 -10.28462 1.000 32.83460 275 LYS A C 1
ATOM 2178 O O . LYS A 1 275 ? -27.59943 -0.81605 -10.86406 1.000 33.71486 275 LYS A O 1
ATOM 2184 N N . VAL A 1 276 ? -26.59654 -2.70585 -10.16047 1.000 29.30454 276 VAL A N 1
ATOM 2185 C CA . VAL A 1 276 ? -27.50431 -3.60394 -10.86219 1.000 28.05924 276 VAL A CA 1
ATOM 2186 C C . VAL A 1 276 ? -28.49831 -4.26479 -9.91634 1.000 29.58695 276 VAL A C 1
ATOM 2187 O O . VAL A 1 276 ? -29.27554 -5.13016 -10.34312 1.000 26.98857 276 VAL A O 1
ATOM 2191 N N . SER A 1 277 ? -28.51624 -3.87301 -8.64450 1.000 27.98164 277 SER A N 1
ATOM 2192 C CA . SER A 1 277 ? -29.39463 -4.55761 -7.70699 1.000 28.49490 277 SER A CA 1
ATOM 2193 C C . SER A 1 277 ? -29.67097 -3.67301 -6.49977 1.000 29.31506 277 SER A C 1
ATOM 2194 O O . SER A 1 277 ? -28.73677 -3.17167 -5.86787 1.000 26.11533 277 SER A O 1
ATOM 2197 N N . LYS A 1 278 ? -30.95252 -3.51300 -6.16880 1.000 28.77861 278 LYS A N 1
ATOM 2198 C CA . LYS A 1 278 ? -31.32677 -2.70950 -5.00949 1.000 32.17073 278 LYS A CA 1
ATOM 2199 C C . LYS A 1 278 ? -30.82226 -3.33558 -3.70850 1.000 29.55888 278 LYS A C 1
ATOM 2200 O O . LYS A 1 278 ? -30.35339 -2.62153 -2.81040 1.000 28.91597 278 LYS A O 1
ATOM 2206 N N . THR A 1 279 ? -30.90843 -4.66712 -3.58663 1.000 29.68640 279 THR A N 1
ATOM 2207 C CA . THR A 1 279 ? -30.37222 -5.33933 -2.40380 1.000 25.88951 279 THR A CA 1
ATOM 2208 C C . THR A 1 279 ? -28.85978 -5.16259 -2.32572 1.000 25.83837 279 THR A C 1
ATOM 2209 O O . THR A 1 279 ? -28.30755 -4.94576 -1.24079 1.000 24.14990 279 THR A O 1
ATOM 2213 N N . ALA A 1 280 ? -28.17003 -5.22015 -3.47334 1.000 25.44411 280 ALA A N 1
ATOM 2214 C CA . ALA A 1 280 ? -26.72018 -5.02806 -3.44686 1.000 24.76519 280 ALA A CA 1
ATOM 2215 C C . ALA A 1 280 ? -26.35851 -3.60140 -3.06887 1.000 23.28252 280 ALA A C 1
ATOM 2216 O O . ALA A 1 280 ? -25.32390 -3.36966 -2.43037 1.000 22.71360 280 ALA A O 1
ATOM 2218 N N . GLN A 1 281 ? -27.19232 -2.63362 -3.44839 1.000 23.15515 281 GLN A N 1
ATOM 2219 C CA . GLN A 1 281 ? -26.97504 -1.27128 -2.98178 1.000 25.09168 281 GLN A CA 1
ATOM 2220 C C . GLN A 1 281 ? -27.17795 -1.17423 -1.46732 1.000 26.28590 281 GLN A C 1
ATOM 2221 O O . GLN A 1 281 ? -26.37787 -0.54373 -0.76630 1.000 25.75064 281 GLN A O 1
ATOM 2227 N N . ALA A 1 282 ? -28.22211 -1.81631 -0.93584 1.000 26.92525 282 ALA A N 1
ATOM 2228 C CA . ALA A 1 282 ? -28.38772 -1.86774 0.51623 1.000 24.08387 282 ALA A CA 1
ATOM 2229 C C . ALA A 1 282 ? -27.20866 -2.57279 1.19053 1.000 25.78682 282 ALA A C 1
ATOM 2230 O O . ALA A 1 282 ? -26.73979 -2.13973 2.25257 1.000 23.88361 282 ALA A O 1
ATOM 2232 N N . PHE A 1 283 ? -26.71777 -3.66798 0.59529 1.000 23.26099 283 PHE A N 1
ATOM 2233 C CA . PHE A 1 283 ? -25.58326 -4.37870 1.18691 1.000 23.20900 283 PHE A CA 1
ATOM 2234 C C . PHE A 1 283 ? -24.33974 -3.50276 1.22252 1.000 23.48711 283 PHE A C 1
ATOM 2235 O O . PHE A 1 283 ? -23.56971 -3.54328 2.18709 1.000 21.89515 283 PHE A O 1
ATOM 2243 N N . PHE A 1 284 ? -24.11199 -2.72094 0.16636 1.000 24.99053 284 PHE A N 1
ATOM 2244 C CA . PHE A 1 284 ? -22.94977 -1.84540 0.15241 1.000 20.75514 284 PHE A CA 1
ATOM 2245 C C . PHE A 1 284 ? -23.06785 -0.77904 1.23561 1.000 23.20596 284 PHE A C 1
ATOM 2246 O O . PHE A 1 284 ? -22.09020 -0.48863 1.93871 1.000 22.78774 284 PHE A O 1
ATOM 2254 N N . GLU A 1 285 ? -24.26271 -0.20932 1.40691 1.000 22.41512 285 GLU A N 1
ATOM 2255 C CA . GLU A 1 285 ? -24.45327 0.81935 2.43491 1.000 24.12079 285 GLU A CA 1
ATOM 2256 C C . GLU A 1 285 ? -24.32150 0.24096 3.83658 1.000 24.30390 285 GLU A C 1
ATOM 2257 O O . GLU A 1 285 ? -23.79857 0.90863 4.73327 1.000 23.42302 285 GLU A O 1
ATOM 2263 N N . ALA A 1 286 ? -24.76337 -1.00380 4.03206 1.000 23.21258 286 ALA A N 1
ATOM 2264 C CA . ALA A 1 286 ? -24.73441 -1.64720 5.33693 1.000 22.43788 286 ALA A CA 1
ATOM 2265 C C . ALA A 1 286 ? -23.34670 -2.11524 5.75687 1.000 22.84556 286 ALA A C 1
ATOM 2266 O O . ALA A 1 286 ? -23.13889 -2.33570 6.95023 1.000 23.42960 286 ALA A O 1
ATOM 2268 N N . MET A 1 287 ? -22.40677 -2.28843 4.82530 1.000 22.62627 287 MET A N 1
ATOM 2269 C CA . MET A 1 287 ? -21.07196 -2.75482 5.20100 1.000 24.39031 287 MET A CA 1
ATOM 2270 C C . MET A 1 287 ? -20.40315 -1.75892 6.14726 1.000 23.91920 287 MET A C 1
ATOM 2271 O O . MET A 1 287 ? -20.48302 -0.54783 5.92489 1.000 23.80584 287 MET A O 1
ATOM 2276 N N . PRO A 1 288 ? -19.72758 -2.22230 7.20052 1.000 26.17660 288 PRO A N 1
ATOM 2277 C CA . PRO A 1 288 ? -18.90124 -1.30003 7.98676 1.000 27.23938 288 PRO A CA 1
ATOM 2278 C C . PRO A 1 288 ? -17.78181 -0.73808 7.12169 1.000 29.34741 288 PRO A C 1
ATOM 2279 O O . PRO A 1 288 ? -17.44328 -1.27826 6.06882 1.000 27.84074 288 PRO A O 1
ATOM 2283 N N . GLU A 1 289 ? -17.22489 0.37926 7.56396 1.000 34.04566 289 GLU A N 1
ATOM 2284 C CA . GLU A 1 289 ? -16.25797 1.13405 6.77948 1.000 33.97272 289 GLU A CA 1
ATOM 2285 C C . GLU A 1 289 ? -14.91701 1.17299 7.49492 1.000 34.36635 289 GLU A C 1
ATOM 2286 O O . GLU A 1 289 ? -14.80462 0.82974 8.67656 1.000 33.28111 289 GLU A O 1
ATOM 2292 N N . VAL A 1 290 ? -13.90044 1.64022 6.76735 1.000 30.88181 290 VAL A N 1
ATOM 2293 C CA . VAL A 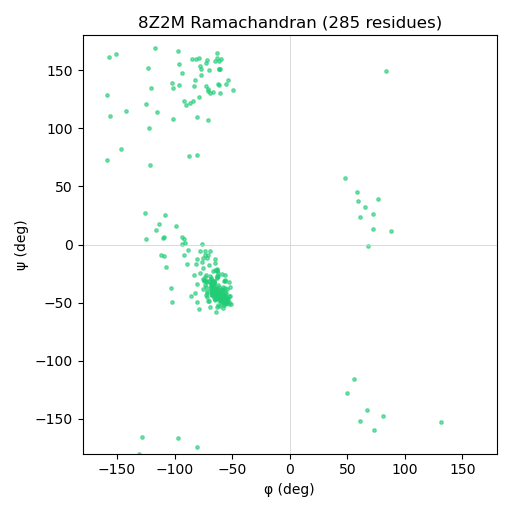1 290 ? -12.62596 1.98408 7.39026 1.000 32.21259 290 VAL A CA 1
ATOM 2294 C C . VAL A 1 290 ? -12.81470 3.18195 8.31596 1.000 35.07392 290 VAL A C 1
ATOM 2295 O O . VAL A 1 290 ? -13.42130 4.19086 7.93140 1.000 37.01886 290 VAL A O 1
ATOM 2299 N N . THR A 1 291 ? -12.29736 3.06537 9.54302 1.000 35.66152 291 THR A N 1
ATOM 2300 C CA . THR A 1 291 ? -12.34225 4.09321 10.60039 1.000 43.84040 291 THR A CA 1
ATOM 2301 C C . THR A 1 291 ? -13.69753 4.78002 10.73099 1.000 49.74650 291 THR A C 1
ATOM 2302 O O . THR A 1 291 ? -14.70366 4.13054 11.02310 1.000 51.33248 291 THR A O 1
#